Protein AF-A0A953QJW6-F1 (afdb_monomer_lite)

Secondary structure (DSSP, 8-state):
-HHHHHHTT--TTTHHHHHHHHHHHHHHHHHTSPPHHHHT-TTTS--EEEHHHHHHH-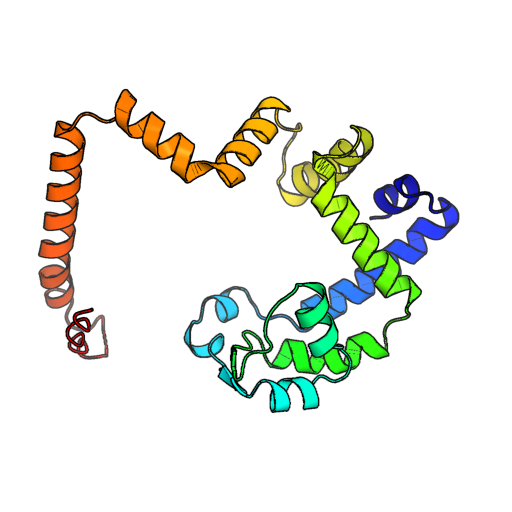TTS-HHHHHHHTTPPPPSEEE-S-HHHHHHHHHHHHHS-HHHHHHHHHHHHHHHTGGGS-HHHHHHHIIIIIIITT--SSPPPHHHHHHHHHHHHHHHHHHHHHHHHH--HHHHHHHHHHHHHHHHHHHHHHHHSTTS-SS--PPPPPPPP-

Foldseek 3Di:
DLLLVVVVVDDSVCSVVLVVLLVVLVVLLVVQDDDPVQLPPPVQQFDKDFQVVLCVLQVLDPVVVVCVVVVHDDDRIDGRRRVSSSNSCSVSSVVRDPSSVVSNVSVVVLLVCLLVDPPSSVVVNCVPVVCVVVVHPDDDDNVVVVVVVCCVVCVVVVVVVCCVVPPDPVVVVVVVVVVVVVVVVVVVVVVVDPPPDPDDDDPPDPDPDD

pLDDT: mean 90.24, std 12.38, range [41.12, 98.44]

Sequence (210 aa):
MQTMLTFAGMKSADAPAAAQAVLAFETQLANASWSFADLNNATKTYNPQNFAAFQASTPALPWQALFQAQNLAIPARVNIQVPPFFAALQRILPATPIPALRNYLKIHLLFGMAQQLPRRFRDAYFELYGKELAGQQQPPPRASFCEATTVGDLGDLIAQQYVEISLPAADKKIVDEMIADLRGNSAPISKALPGWTTQPAVPRSPKPTR

Radius of gyration: 24.65 Å; chains: 1; bounding box: 62×49×58 Å

Structure (mmCIF, N/CA/C/O backbone):
data_AF-A0A953QJW6-F1
#
_entry.id   AF-A0A953QJW6-F1
#
loop_
_atom_site.group_PDB
_atom_site.id
_atom_site.type_symbol
_atom_site.label_atom_id
_atom_site.label_alt_id
_atom_site.label_comp_id
_atom_site.label_asym_id
_atom_site.label_entity_id
_atom_site.label_seq_id
_atom_site.pdbx_PDB_ins_code
_atom_site.Cartn_x
_atom_site.Cartn_y
_atom_site.Cartn_z
_atom_site.occupancy
_atom_site.B_iso_or_equiv
_atom_site.auth_seq_id
_atom_site.auth_comp_id
_atom_site.auth_asym_id
_atom_site.auth_atom_id
_atom_site.pdbx_PDB_model_num
ATOM 1 N N . MET A 1 1 ? -7.357 11.578 6.368 1.00 92.81 1 MET A N 1
ATOM 2 C CA . MET A 1 1 ? -8.192 10.514 6.980 1.00 92.81 1 MET A CA 1
ATOM 3 C C . MET A 1 1 ? -9.553 11.018 7.454 1.00 92.81 1 MET A C 1
ATOM 5 O O . MET A 1 1 ? -10.552 10.538 6.938 1.00 92.81 1 MET A O 1
ATOM 9 N N . GLN A 1 2 ? -9.614 11.994 8.369 1.00 96.50 2 GLN A N 1
ATOM 10 C CA . GLN A 1 2 ? -10.879 12.519 8.919 1.00 96.50 2 GLN A CA 1
ATOM 11 C C . GLN A 1 2 ? -11.855 12.981 7.824 1.00 96.50 2 GLN A C 1
ATOM 13 O O . GLN A 1 2 ? -12.970 12.480 7.741 1.00 96.50 2 GLN A O 1
ATOM 18 N N . THR A 1 3 ? -11.389 13.841 6.912 1.00 96.69 3 THR A N 1
ATOM 19 C CA . THR A 1 3 ? -12.175 14.336 5.770 1.00 96.69 3 THR A CA 1
ATOM 20 C C . THR A 1 3 ? -12.765 13.207 4.922 1.00 96.69 3 THR A C 1
ATOM 22 O O . THR A 1 3 ? -13.940 13.251 4.568 1.00 96.69 3 THR A O 1
ATOM 25 N N . MET A 1 4 ? -11.978 12.158 4.648 1.00 96.50 4 MET A N 1
ATOM 26 C CA . MET A 1 4 ? -12.442 10.998 3.876 1.00 96.50 4 MET A CA 1
ATOM 27 C C . MET A 1 4 ? -13.572 10.256 4.596 1.00 96.50 4 MET A C 1
ATOM 29 O O . MET A 1 4 ? -14.578 9.921 3.974 1.00 96.50 4 MET A O 1
ATOM 33 N N . LEU A 1 5 ? -13.447 10.042 5.910 1.00 96.75 5 LEU A N 1
ATOM 34 C CA . LEU A 1 5 ? -14.489 9.393 6.709 1.00 96.75 5 LEU A CA 1
ATOM 35 C C . LEU A 1 5 ? -15.782 10.218 6.745 1.00 96.75 5 LEU A C 1
ATOM 37 O O . LEU A 1 5 ? -16.865 9.653 6.588 1.00 96.75 5 LEU A O 1
ATOM 41 N N . THR A 1 6 ? -15.680 11.541 6.883 1.00 97.25 6 THR A N 1
ATOM 42 C CA . THR A 1 6 ? -16.845 12.436 6.834 1.00 97.25 6 THR A CA 1
ATOM 43 C C . THR A 1 6 ? -17.541 12.372 5.474 1.00 97.25 6 THR A C 1
ATOM 45 O O . THR A 1 6 ? -18.764 12.263 5.409 1.00 97.25 6 THR A O 1
ATOM 48 N N . PHE A 1 7 ? -16.790 12.349 4.365 1.00 95.62 7 PHE A N 1
ATOM 49 C CA . PHE A 1 7 ? -17.376 12.179 3.028 1.00 95.62 7 PHE A CA 1
ATOM 50 C C . PHE A 1 7 ? -18.055 10.822 2.819 1.00 95.62 7 PHE A C 1
ATOM 52 O O . PHE A 1 7 ? -18.954 10.721 1.983 1.00 95.62 7 PHE A O 1
ATOM 59 N N . ALA A 1 8 ? -17.651 9.803 3.577 1.00 93.69 8 ALA A N 1
ATOM 60 C CA . ALA A 1 8 ? -18.288 8.491 3.619 1.00 93.69 8 ALA A CA 1
ATOM 61 C C . ALA A 1 8 ? -19.458 8.406 4.623 1.00 93.69 8 ALA A C 1
ATOM 63 O O . ALA A 1 8 ? -19.923 7.308 4.930 1.00 93.69 8 ALA A O 1
ATOM 64 N N . GLY A 1 9 ? -19.938 9.546 5.134 1.00 95.06 9 GLY A N 1
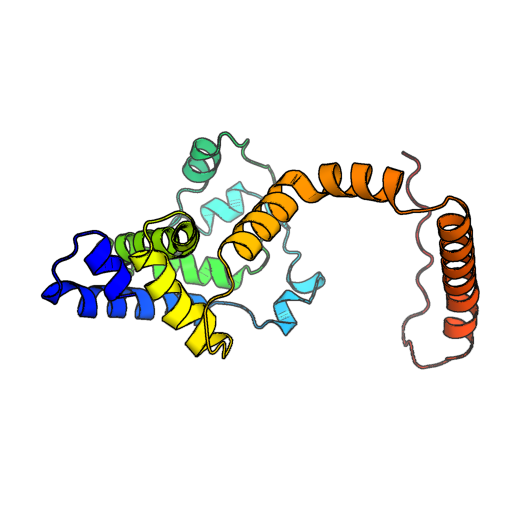ATOM 65 C CA . GLY A 1 9 ? -21.132 9.637 5.977 1.00 95.06 9 GLY A CA 1
ATOM 66 C C . GLY A 1 9 ? -20.883 9.477 7.478 1.00 95.06 9 GLY A C 1
ATOM 67 O O . GLY A 1 9 ? -21.842 9.375 8.240 1.00 95.06 9 GLY A O 1
ATOM 68 N N . MET A 1 10 ? -19.625 9.456 7.932 1.00 96.81 10 MET A N 1
ATOM 69 C CA . MET A 1 10 ? -19.327 9.525 9.364 1.00 96.81 10 MET A CA 1
ATOM 70 C C . MET A 1 10 ? -19.674 10.915 9.910 1.00 96.81 10 MET A C 1
ATOM 72 O O . MET A 1 10 ? -19.411 11.927 9.259 1.00 96.81 10 MET A O 1
ATOM 76 N N . LYS A 1 11 ? -20.231 10.984 11.124 1.00 96.94 11 LYS A N 1
ATOM 77 C CA . LYS A 1 11 ? -20.459 12.268 11.797 1.00 96.94 11 LYS A CA 1
ATOM 78 C C . LYS A 1 11 ? -19.118 12.957 12.044 1.00 96.94 11 LYS A C 1
ATOM 80 O O . LYS A 1 11 ? -18.176 12.325 12.519 1.00 96.94 11 LYS A O 1
ATOM 85 N N . SER A 1 12 ? -19.051 14.264 11.799 1.00 94.00 12 SER A N 1
ATOM 86 C CA . SER A 1 12 ? -17.809 15.034 11.954 1.00 94.00 12 SER A CA 1
ATOM 87 C C . SER A 1 12 ? -17.210 14.955 13.363 1.00 94.00 12 SER A C 1
ATOM 89 O O . SER A 1 12 ? -15.994 15.017 13.495 1.00 94.00 12 SER A O 1
ATOM 91 N N . ALA A 1 13 ? -18.036 14.775 14.400 1.00 96.56 13 ALA A N 1
ATOM 92 C CA . ALA A 1 13 ? -17.575 14.617 15.781 1.00 96.56 13 ALA A CA 1
ATOM 93 C C . ALA A 1 13 ? -16.826 13.291 16.033 1.00 96.56 13 ALA A C 1
ATOM 95 O O . ALA A 1 13 ? -15.938 13.246 16.879 1.00 96.56 13 ALA A O 1
ATOM 96 N N . ASP A 1 14 ? -17.138 12.234 15.275 1.00 96.75 14 ASP A N 1
ATOM 97 C CA . ASP A 1 14 ? -16.556 10.897 15.460 1.00 96.75 14 ASP A CA 1
ATOM 98 C C . ASP A 1 14 ? -15.278 10.700 14.619 1.00 96.75 14 ASP A C 1
ATOM 100 O O . ASP A 1 14 ? -14.424 9.863 14.930 1.00 96.75 14 ASP A O 1
ATOM 104 N N . ALA A 1 15 ? -15.128 11.484 13.545 1.00 97.06 15 ALA A N 1
ATOM 105 C CA . ALA A 1 15 ? -14.041 11.351 12.577 1.00 97.06 15 ALA A CA 1
ATOM 106 C C . ALA A 1 15 ? -12.624 11.514 13.171 1.00 97.06 15 ALA A C 1
ATOM 108 O O . ALA A 1 15 ? -11.746 10.741 12.770 1.00 97.06 15 ALA A O 1
ATOM 109 N N . PRO A 1 16 ? -12.356 12.440 14.119 1.00 97.81 16 PRO A N 1
ATOM 110 C CA . PRO A 1 16 ? -11.035 12.575 14.732 1.00 97.81 16 PRO A CA 1
ATOM 111 C C . PRO A 1 16 ? -10.593 11.318 15.487 1.00 97.81 16 PRO A C 1
ATOM 113 O O . PRO A 1 16 ? -9.510 10.796 15.221 1.00 97.81 16 PRO A O 1
ATOM 116 N N . ALA A 1 17 ? -11.453 10.783 16.360 1.00 97.81 17 ALA A N 1
ATOM 117 C CA .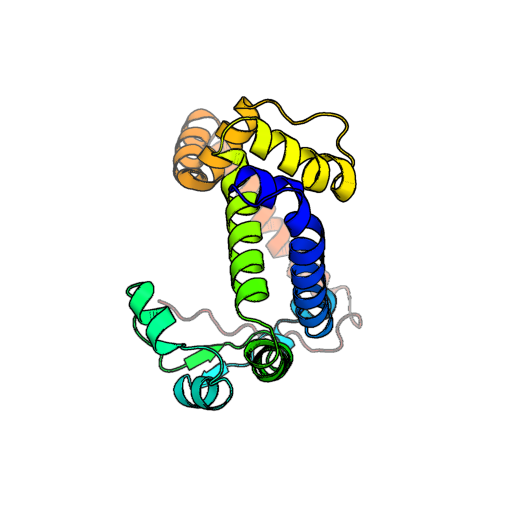 ALA A 1 17 ? -11.150 9.585 17.143 1.00 97.81 17 ALA A CA 1
ATOM 118 C C . ALA A 1 17 ? -10.956 8.355 16.241 1.00 97.81 17 ALA A C 1
ATOM 120 O O . ALA A 1 17 ? -10.016 7.581 16.424 1.00 97.81 17 ALA A O 1
ATOM 121 N N . ALA A 1 18 ? -11.800 8.208 15.213 1.00 97.88 18 ALA A N 1
ATOM 122 C CA . ALA A 1 18 ? -11.667 7.142 14.226 1.00 97.88 18 ALA A CA 1
ATOM 123 C C . ALA A 1 18 ? -10.340 7.223 13.452 1.00 97.88 18 ALA A C 1
ATOM 125 O O . ALA A 1 18 ? -9.659 6.209 13.302 1.00 97.88 18 ALA A O 1
ATOM 126 N N . ALA A 1 19 ? -9.952 8.414 12.986 1.00 97.62 19 ALA A N 1
ATOM 127 C CA . ALA A 1 19 ? -8.689 8.612 12.278 1.00 97.62 19 ALA A CA 1
ATOM 128 C C . ALA A 1 19 ? -7.472 8.348 13.177 1.00 97.62 19 ALA A C 1
ATOM 130 O O . ALA A 1 19 ? -6.498 7.758 12.719 1.00 97.62 19 ALA A O 1
ATOM 131 N N . GLN A 1 20 ? -7.530 8.738 14.454 1.00 98.25 20 GLN A N 1
ATOM 132 C CA . GLN A 1 20 ? -6.447 8.486 15.404 1.00 98.25 20 GLN A CA 1
ATOM 133 C C . GLN A 1 20 ? -6.280 6.993 15.709 1.00 98.25 20 GLN A C 1
ATOM 135 O O . GLN A 1 20 ? -5.155 6.502 15.756 1.00 98.25 20 GLN A O 1
ATOM 140 N N . ALA A 1 21 ? -7.383 6.252 15.850 1.00 98.25 21 ALA A N 1
ATOM 141 C CA . ALA A 1 21 ? -7.334 4.802 16.028 1.00 98.25 21 ALA A CA 1
ATOM 142 C C . ALA A 1 21 ? -6.722 4.089 14.809 1.00 98.25 21 ALA A C 1
ATOM 144 O O . ALA A 1 21 ? -5.944 3.149 14.968 1.00 98.25 21 ALA A O 1
ATOM 145 N N . VAL A 1 22 ? -7.035 4.559 13.597 1.00 98.31 22 VAL A N 1
ATOM 146 C CA . VAL A 1 22 ? -6.445 4.034 12.357 1.00 98.31 22 VAL A CA 1
ATOM 147 C C . VAL A 1 22 ? -4.952 4.345 12.280 1.00 98.31 22 VAL A C 1
ATOM 149 O O . VAL A 1 22 ? -4.168 3.434 12.036 1.00 98.31 22 VAL A O 1
ATOM 152 N N . LEU A 1 23 ? -4.537 5.575 12.595 1.00 98.06 23 LEU A N 1
ATOM 153 C CA . LEU A 1 23 ? -3.119 5.946 12.636 1.00 98.06 23 LEU A CA 1
ATOM 154 C C . LEU A 1 23 ? -2.325 5.122 13.662 1.00 98.06 23 LEU A C 1
ATOM 156 O O . LEU A 1 23 ? -1.193 4.719 13.398 1.00 98.06 23 LEU A O 1
ATOM 160 N N . ALA A 1 24 ? -2.911 4.848 14.830 1.00 98.31 24 ALA A N 1
ATOM 161 C CA . ALA A 1 24 ? -2.284 4.013 15.852 1.00 98.31 24 ALA A CA 1
ATOM 162 C C . ALA A 1 24 ? -2.122 2.557 15.385 1.00 98.31 24 ALA A C 1
ATOM 164 O O . ALA A 1 24 ? -1.122 1.910 15.699 1.00 98.31 24 ALA A O 1
ATOM 165 N N . PHE A 1 25 ? -3.087 2.037 14.623 1.00 98.44 25 PHE A N 1
ATOM 166 C CA . PHE A 1 25 ? -2.987 0.721 13.998 1.00 98.44 25 PHE A CA 1
ATOM 167 C C . PHE A 1 25 ? -1.912 0.699 12.899 1.00 98.44 25 PHE A C 1
ATOM 169 O O . PHE A 1 25 ? -1.020 -0.145 12.939 1.00 98.44 25 PHE A O 1
ATOM 176 N N . GLU A 1 26 ? -1.921 1.669 11.981 1.00 97.94 26 GLU A N 1
ATOM 177 C CA . GLU A 1 26 ? -0.911 1.814 10.920 1.00 97.94 26 GLU A CA 1
ATOM 178 C C . GLU A 1 26 ? 0.509 1.939 11.482 1.00 97.94 26 GLU A C 1
ATOM 180 O O . GLU A 1 26 ? 1.425 1.281 10.994 1.00 97.94 26 GLU A O 1
ATOM 185 N N . THR A 1 27 ? 0.689 2.706 12.561 1.00 98.38 27 THR A N 1
ATOM 186 C CA . THR A 1 27 ? 1.984 2.849 13.247 1.00 98.38 27 THR A CA 1
ATOM 187 C C . THR A 1 27 ? 2.504 1.509 13.778 1.00 98.38 27 THR A C 1
ATOM 189 O O . THR A 1 27 ? 3.693 1.215 13.663 1.00 98.38 27 THR A O 1
ATOM 192 N N . GLN A 1 28 ? 1.631 0.656 14.326 1.00 98.12 28 GLN A N 1
ATOM 193 C CA . GLN A 1 28 ? 2.036 -0.678 14.786 1.00 98.12 28 GLN A CA 1
ATOM 194 C C . GLN A 1 28 ? 2.486 -1.574 13.626 1.00 98.12 28 GLN A C 1
ATOM 196 O O . GLN A 1 28 ? 3.477 -2.292 13.760 1.00 98.12 28 GLN A O 1
ATOM 201 N N . LEU A 1 29 ? 1.796 -1.509 12.481 1.00 97.50 29 LEU A N 1
ATOM 202 C CA . LEU A 1 29 ? 2.191 -2.238 11.272 1.00 97.50 29 LEU A CA 1
ATOM 203 C C . LEU A 1 29 ? 3.523 -1.723 10.709 1.00 97.50 29 LEU A C 1
ATOM 205 O O . LEU A 1 29 ? 4.383 -2.519 10.326 1.00 97.50 29 LEU A O 1
ATOM 209 N N . ALA A 1 30 ? 3.719 -0.404 10.700 1.00 96.75 30 ALA A N 1
ATOM 210 C CA . ALA A 1 30 ? 4.953 0.226 10.244 1.00 96.75 30 ALA A CA 1
ATOM 211 C C . ALA A 1 30 ? 6.155 -0.201 11.100 1.00 96.75 30 ALA A C 1
ATOM 213 O O . ALA A 1 30 ? 7.175 -0.614 10.556 1.00 96.75 30 ALA A O 1
ATOM 214 N N . ASN A 1 31 ? 6.010 -0.220 12.429 1.00 96.50 31 ASN A N 1
ATOM 215 C CA . ASN A 1 31 ? 7.065 -0.675 13.344 1.00 96.50 31 ASN A CA 1
ATOM 216 C C . ASN A 1 31 ? 7.421 -2.164 13.182 1.00 96.50 31 ASN A C 1
ATOM 218 O O . ASN A 1 31 ? 8.519 -2.579 13.543 1.00 96.50 31 ASN A O 1
ATOM 222 N N . ALA A 1 32 ? 6.498 -2.975 12.660 1.00 96.19 32 ALA A N 1
ATOM 223 C CA . ALA A 1 32 ? 6.735 -4.383 12.348 1.00 96.19 32 ALA A CA 1
ATOM 224 C C . ALA A 1 32 ? 7.308 -4.613 10.937 1.00 96.19 32 ALA A C 1
ATOM 226 O O . ALA A 1 32 ? 7.647 -5.748 10.588 1.00 96.19 32 ALA A O 1
ATOM 227 N N . SER A 1 33 ? 7.373 -3.568 10.111 1.00 95.81 33 SER A N 1
ATOM 228 C CA . SER A 1 33 ? 7.834 -3.646 8.728 1.00 95.81 33 SER A CA 1
ATOM 229 C C . SER A 1 33 ? 9.357 -3.563 8.644 1.00 95.81 33 SER A C 1
ATOM 231 O O . SER A 1 33 ? 10.032 -3.031 9.523 1.00 95.81 33 SER A O 1
ATOM 233 N N . TRP A 1 34 ? 9.916 -4.111 7.570 1.00 95.19 34 TRP A N 1
ATOM 234 C CA . TRP A 1 34 ? 11.342 -3.990 7.287 1.00 95.19 34 TRP A CA 1
ATOM 235 C C . TRP A 1 34 ? 11.705 -2.629 6.707 1.00 95.19 34 TRP A C 1
ATOM 237 O O . TRP A 1 34 ? 10.881 -1.944 6.101 1.00 95.19 34 TRP A O 1
ATOM 247 N N . SER A 1 35 ? 12.980 -2.271 6.860 1.00 95.00 35 SER A N 1
ATOM 248 C CA . SER A 1 35 ? 13.554 -1.127 6.163 1.00 95.00 35 SER A CA 1
ATOM 249 C C . SER A 1 35 ? 13.547 -1.354 4.646 1.00 95.00 35 SER A C 1
ATOM 251 O O . SER A 1 35 ? 13.562 -2.490 4.163 1.00 95.00 35 SER A O 1
ATOM 253 N N . PHE A 1 36 ? 13.601 -0.270 3.870 1.00 93.12 36 PHE A N 1
ATOM 254 C CA . PHE A 1 36 ? 13.726 -0.361 2.413 1.00 93.12 36 PHE A CA 1
ATOM 255 C C . PHE A 1 36 ? 14.993 -1.122 1.978 1.00 93.12 36 PHE A C 1
ATOM 257 O O . PHE A 1 36 ? 14.960 -1.878 1.009 1.00 93.12 36 PHE A O 1
ATOM 264 N N . ALA A 1 37 ? 16.102 -0.972 2.709 1.00 94.44 37 ALA A N 1
ATOM 265 C CA . ALA A 1 37 ? 17.345 -1.688 2.421 1.00 94.44 37 ALA A CA 1
ATOM 266 C C . ALA A 1 37 ? 17.180 -3.209 2.577 1.00 94.44 37 ALA A C 1
ATOM 268 O O . ALA A 1 37 ? 17.655 -3.975 1.741 1.00 94.44 37 ALA A O 1
ATOM 269 N N . ASP A 1 38 ? 16.457 -3.647 3.610 1.00 94.88 38 ASP A N 1
ATOM 270 C CA . ASP A 1 38 ? 16.182 -5.067 3.834 1.00 94.88 38 ASP A CA 1
ATOM 271 C C . ASP A 1 38 ? 15.218 -5.645 2.795 1.00 94.88 38 ASP A C 1
ATOM 273 O O . ASP A 1 38 ? 15.424 -6.768 2.338 1.00 94.88 38 ASP A O 1
ATOM 277 N N . LEU A 1 39 ? 14.207 -4.878 2.372 1.00 93.94 39 LEU A N 1
ATOM 278 C CA . LEU A 1 39 ? 13.275 -5.290 1.314 1.00 93.94 39 LEU A CA 1
ATOM 279 C C . LEU A 1 39 ? 13.964 -5.479 -0.047 1.00 93.94 39 LEU A C 1
ATOM 281 O O . LEU A 1 39 ? 13.552 -6.336 -0.825 1.00 93.94 39 LEU A O 1
ATOM 285 N N . ASN A 1 40 ? 15.040 -4.737 -0.324 1.00 94.00 40 ASN A N 1
ATOM 286 C CA . ASN A 1 40 ? 15.840 -4.905 -1.543 1.00 94.00 40 ASN A CA 1
ATOM 287 C C . ASN A 1 40 ? 16.847 -6.067 -1.470 1.00 94.00 40 ASN A C 1
ATOM 289 O O . ASN A 1 40 ? 17.539 -6.349 -2.449 1.00 94.00 40 ASN A O 1
ATOM 293 N N . ASN A 1 41 ? 16.947 -6.768 -0.337 1.00 95.62 41 ASN A N 1
ATOM 294 C CA . ASN A 1 41 ? 17.810 -7.934 -0.211 1.00 95.62 41 ASN A CA 1
ATOM 295 C C . ASN A 1 41 ? 17.050 -9.210 -0.612 1.00 95.62 41 ASN A C 1
ATOM 297 O O . ASN A 1 41 ? 16.284 -9.766 0.176 1.00 95.62 41 ASN A O 1
ATOM 301 N N . ALA A 1 42 ? 17.313 -9.704 -1.826 1.00 93.94 42 ALA A N 1
ATOM 302 C CA . ALA A 1 42 ? 16.657 -10.890 -2.386 1.00 93.94 42 ALA A CA 1
ATOM 303 C C . ALA A 1 42 ? 16.814 -12.155 -1.522 1.00 93.94 42 ALA A C 1
ATOM 305 O O . ALA A 1 42 ? 15.911 -12.985 -1.476 1.00 93.94 42 ALA A O 1
ATOM 306 N N . THR A 1 43 ? 17.936 -12.302 -0.810 1.00 94.75 43 THR A N 1
ATOM 307 C CA . THR A 1 43 ? 18.148 -13.436 0.100 1.00 94.75 43 THR A CA 1
ATOM 308 C C . THR A 1 43 ? 17.262 -13.320 1.335 1.00 94.75 43 THR A C 1
ATOM 310 O O . THR A 1 43 ? 16.701 -14.316 1.779 1.00 94.75 43 THR A O 1
ATOM 313 N N . LYS A 1 44 ? 17.098 -12.109 1.885 1.00 95.00 44 LYS A N 1
ATOM 314 C CA . LYS A 1 44 ? 16.229 -11.885 3.049 1.00 95.00 44 LYS A CA 1
ATOM 315 C C . LYS A 1 44 ? 14.751 -12.052 2.707 1.00 95.00 44 LYS A C 1
ATOM 317 O O . LYS A 1 44 ? 14.012 -12.592 3.522 1.00 95.00 44 LYS A O 1
ATOM 322 N N . THR A 1 45 ? 14.306 -11.609 1.532 1.00 96.12 45 THR A N 1
ATOM 323 C CA . THR A 1 45 ? 12.887 -11.670 1.132 1.00 96.12 45 THR A CA 1
ATOM 324 C C . THR A 1 45 ? 12.454 -13.027 0.565 1.00 96.12 45 THR A C 1
ATOM 326 O O . THR A 1 45 ? 11.273 -13.227 0.261 1.00 96.12 45 THR A O 1
ATOM 329 N N . TYR A 1 46 ? 13.374 -13.989 0.452 1.00 97.19 46 TYR A N 1
ATOM 330 C CA . TYR A 1 46 ? 13.095 -15.343 -0.019 1.00 97.19 46 TYR A CA 1
ATOM 331 C C . TYR A 1 46 ? 12.988 -16.339 1.148 1.00 97.19 46 TYR A C 1
ATOM 333 O O . TYR A 1 46 ? 13.943 -17.024 1.504 1.00 97.19 46 TYR A O 1
ATOM 341 N N . ASN A 1 47 ? 11.788 -16.453 1.723 1.00 96.25 47 ASN A N 1
ATOM 342 C CA . ASN A 1 47 ? 11.452 -17.392 2.798 1.00 96.25 47 ASN A CA 1
ATOM 343 C C . ASN A 1 47 ? 10.287 -18.307 2.367 1.00 96.25 47 ASN A C 1
ATOM 345 O O . ASN A 1 47 ? 9.141 -18.118 2.797 1.00 96.25 47 ASN A O 1
ATOM 349 N N . PRO A 1 48 ? 10.531 -19.299 1.493 1.00 96.94 48 PRO A N 1
ATOM 350 C CA . PRO A 1 48 ? 9.483 -20.193 1.028 1.00 96.94 48 PRO A CA 1
ATOM 351 C C . PRO A 1 48 ? 9.085 -21.200 2.119 1.00 96.94 48 PRO A C 1
ATOM 353 O O . PRO A 1 48 ? 9.921 -21.935 2.646 1.00 96.94 48 PRO A O 1
ATOM 356 N N . GLN A 1 49 ? 7.790 -21.300 2.404 1.00 95.81 49 GLN A N 1
ATOM 357 C CA . GLN A 1 49 ? 7.217 -22.169 3.435 1.00 95.81 49 GLN A CA 1
ATOM 358 C C . GLN A 1 49 ? 6.053 -22.999 2.887 1.00 95.81 49 GLN A C 1
ATOM 360 O O . GLN A 1 49 ? 5.457 -22.664 1.862 1.00 95.81 49 GLN A O 1
ATOM 365 N N . ASN A 1 50 ? 5.724 -24.100 3.567 1.00 97.56 50 ASN A N 1
ATOM 366 C CA . ASN A 1 50 ? 4.480 -24.824 3.316 1.00 97.56 50 ASN A CA 1
ATOM 367 C C . ASN A 1 50 ? 3.287 -23.952 3.745 1.00 97.56 50 ASN A C 1
ATOM 369 O O . ASN A 1 50 ? 3.301 -23.384 4.838 1.00 97.56 50 ASN A O 1
ATOM 373 N N . PHE A 1 51 ? 2.259 -23.857 2.899 1.00 96.00 51 PHE A N 1
ATOM 374 C CA . PHE A 1 51 ? 1.119 -22.975 3.154 1.00 96.00 51 PHE A CA 1
ATOM 375 C C . PHE A 1 51 ? 0.342 -23.349 4.422 1.00 96.00 51 PHE A C 1
ATOM 377 O O . PHE A 1 51 ? -0.010 -22.468 5.201 1.00 96.00 51 PHE A O 1
ATOM 384 N N . ALA A 1 52 ? 0.121 -24.643 4.672 1.00 96.19 52 ALA A N 1
ATOM 385 C CA . ALA A 1 52 ? -0.610 -25.093 5.854 1.00 96.19 52 ALA A CA 1
ATOM 386 C C . ALA A 1 52 ? 0.142 -24.748 7.149 1.00 96.19 52 ALA A C 1
ATOM 388 O O . ALA A 1 52 ? -0.471 -24.292 8.112 1.00 96.19 52 ALA A O 1
ATOM 389 N N . ALA A 1 53 ? 1.473 -24.890 7.154 1.00 95.75 53 ALA A N 1
ATOM 390 C CA . ALA A 1 53 ? 2.305 -24.480 8.285 1.00 95.75 53 ALA A CA 1
ATOM 391 C C . ALA A 1 53 ? 2.248 -22.959 8.521 1.00 95.75 53 ALA A C 1
ATOM 393 O O . ALA A 1 53 ? 2.072 -22.515 9.655 1.00 95.75 53 ALA A O 1
ATOM 394 N N . PHE A 1 54 ? 2.330 -22.159 7.452 1.00 95.75 54 PHE A N 1
ATOM 395 C CA . PHE A 1 54 ? 2.199 -20.704 7.550 1.00 95.75 54 PHE A CA 1
ATOM 396 C C . PHE A 1 54 ? 0.829 -20.295 8.108 1.00 95.75 54 PHE A C 1
ATOM 398 O O . PHE A 1 54 ? 0.761 -19.518 9.063 1.00 95.75 54 PHE A O 1
ATOM 405 N N . GLN A 1 55 ? -0.250 -20.877 7.579 1.00 95.69 55 GLN A N 1
ATOM 406 C CA . GLN A 1 55 ? -1.609 -20.643 8.060 1.00 95.69 55 GLN A CA 1
ATOM 407 C C . GLN A 1 55 ? -1.747 -20.986 9.549 1.00 95.69 55 GLN A C 1
ATOM 409 O O . GLN A 1 55 ? -2.305 -20.197 10.308 1.00 95.69 55 GLN A O 1
ATOM 414 N N . ALA A 1 56 ? -1.206 -22.127 9.984 1.00 95.56 56 ALA A N 1
ATOM 415 C CA . ALA A 1 56 ? -1.229 -22.528 11.390 1.00 95.56 56 ALA A CA 1
ATOM 416 C C . ALA A 1 56 ? -0.461 -21.552 12.299 1.00 95.56 56 ALA A C 1
ATOM 418 O O . ALA A 1 56 ? -0.846 -21.356 13.448 1.00 95.56 56 ALA A O 1
ATOM 419 N N . SER A 1 57 ? 0.595 -20.910 11.787 1.00 94.44 57 SER A N 1
ATOM 420 C CA . SER A 1 57 ? 1.369 -19.905 12.530 1.00 94.44 57 SER A CA 1
ATOM 421 C C . SER A 1 57 ? 0.738 -18.504 12.546 1.00 94.44 57 SER A C 1
ATOM 423 O O . SER A 1 57 ? 1.146 -17.657 13.340 1.00 94.44 57 SER A O 1
ATOM 425 N N . THR A 1 58 ? -0.259 -18.248 11.691 1.00 95.81 58 THR A N 1
ATOM 426 C CA . THR A 1 58 ? -0.912 -16.934 11.534 1.00 95.81 58 THR A CA 1
ATOM 427 C C . THR A 1 58 ? -2.452 -17.017 11.530 1.00 95.81 58 THR A C 1
ATOM 429 O O . THR A 1 58 ? -3.104 -16.487 10.624 1.00 95.81 58 THR A O 1
ATOM 432 N N . PRO A 1 59 ? -3.080 -17.661 12.537 1.00 96.19 59 PRO A N 1
ATOM 433 C CA . PRO A 1 59 ? -4.518 -17.940 12.531 1.00 96.19 59 PRO A CA 1
ATOM 434 C C . PRO A 1 59 ? -5.424 -16.707 12.697 1.00 96.19 59 PRO A C 1
ATOM 436 O O . PRO A 1 59 ? -6.635 -16.825 12.538 1.00 96.19 59 PRO A O 1
ATOM 439 N N . ALA A 1 60 ? -4.883 -15.525 13.012 1.00 95.00 60 ALA A N 1
ATOM 440 C CA . ALA A 1 60 ? -5.653 -14.279 13.069 1.00 95.00 60 ALA A CA 1
ATOM 441 C C . ALA A 1 60 ? -6.177 -13.846 11.690 1.00 95.00 60 ALA A C 1
ATOM 443 O O . ALA A 1 60 ? -7.098 -13.032 11.619 1.00 95.00 60 ALA A O 1
ATOM 444 N N . LEU A 1 61 ? -5.605 -14.376 10.602 1.00 93.06 61 LEU A N 1
ATOM 445 C CA . LEU A 1 61 ? -6.084 -14.155 9.244 1.00 93.06 61 LEU A CA 1
ATOM 446 C C . LEU A 1 61 ? -6.747 -15.419 8.679 1.00 93.06 61 LEU A C 1
ATOM 448 O O . LEU A 1 61 ? -6.147 -16.498 8.697 1.00 93.06 61 LEU A O 1
ATOM 452 N N . PRO A 1 62 ? -7.958 -15.306 8.104 1.00 93.56 62 PRO A N 1
ATOM 453 C CA . PRO A 1 62 ? -8.648 -16.436 7.498 1.00 93.56 62 PRO A CA 1
ATOM 454 C C . PRO A 1 62 ? -8.121 -16.689 6.075 1.00 93.56 62 PRO A C 1
ATOM 456 O O . PRO A 1 62 ? -8.810 -16.440 5.087 1.00 93.56 62 PRO A O 1
ATOM 459 N N . TRP A 1 63 ? -6.884 -17.181 5.957 1.00 94.81 63 TRP A N 1
ATOM 460 C CA . TRP A 1 63 ? -6.191 -17.346 4.672 1.00 94.81 63 TRP A CA 1
ATOM 461 C C . TRP A 1 63 ? -6.991 -18.138 3.631 1.00 94.81 63 TRP A C 1
ATOM 463 O O . TRP A 1 63 ? -7.063 -17.725 2.481 1.00 94.81 63 TRP A O 1
ATOM 473 N N . GLN A 1 64 ? -7.651 -19.234 4.013 1.00 93.25 64 GLN A N 1
ATOM 474 C CA . GLN A 1 64 ? -8.456 -20.016 3.061 1.00 93.25 64 GLN A CA 1
ATOM 475 C C . GLN A 1 64 ? -9.625 -19.207 2.497 1.00 93.25 64 GLN A C 1
ATOM 477 O O . GLN A 1 64 ? -9.843 -19.214 1.289 1.00 93.25 64 GLN A O 1
ATOM 482 N N . ALA A 1 65 ? -10.329 -18.462 3.355 1.00 95.62 65 ALA A N 1
ATOM 483 C CA . ALA A 1 65 ? -11.425 -17.599 2.927 1.00 95.62 65 ALA A CA 1
ATOM 484 C C . ALA A 1 65 ? -10.922 -16.477 2.006 1.00 95.62 65 ALA A C 1
ATOM 486 O O . ALA A 1 65 ? -11.590 -16.141 1.034 1.00 95.62 65 ALA A O 1
ATOM 487 N N . LEU A 1 66 ? -9.723 -15.940 2.265 1.00 94.56 66 LEU A N 1
ATOM 488 C CA . LEU A 1 66 ? -9.088 -14.937 1.406 1.00 94.56 66 LEU A CA 1
ATOM 489 C C . LEU A 1 66 ? -8.806 -15.479 -0.007 1.00 94.56 66 LEU A C 1
ATOM 491 O O . LEU A 1 66 ? -9.050 -14.776 -0.986 1.00 94.56 66 LEU A O 1
ATOM 495 N N . PHE A 1 67 ? -8.296 -16.708 -0.125 1.00 94.62 67 PHE A N 1
ATOM 496 C CA . PHE A 1 67 ? -8.056 -17.345 -1.427 1.00 94.62 67 PHE A CA 1
ATOM 497 C C . PHE A 1 67 ? -9.370 -17.664 -2.150 1.00 94.62 67 PHE A C 1
ATOM 499 O O . PHE A 1 67 ? -9.511 -17.361 -3.334 1.00 94.62 67 PHE A O 1
ATOM 506 N N . GLN A 1 68 ? -10.361 -18.196 -1.430 1.00 94.94 68 GLN A N 1
ATOM 507 C CA . GLN A 1 68 ? -11.686 -18.501 -1.977 1.00 94.94 68 GLN A CA 1
ATOM 508 C C . GLN A 1 68 ? -12.408 -17.249 -2.484 1.00 94.94 68 GLN A C 1
ATOM 510 O O . GLN A 1 68 ? -12.945 -17.266 -3.585 1.00 94.94 68 GLN A O 1
ATOM 515 N N . ALA A 1 69 ? -12.367 -16.144 -1.733 1.00 96.19 69 ALA A N 1
ATOM 516 C CA . ALA A 1 69 ? -12.982 -14.877 -2.132 1.00 96.19 69 ALA A CA 1
ATOM 517 C C . ALA A 1 69 ? -12.394 -14.298 -3.432 1.00 96.19 69 ALA A C 1
ATOM 519 O O . ALA A 1 69 ? -13.046 -13.501 -4.100 1.00 96.19 69 ALA A O 1
ATOM 520 N N . GLN A 1 70 ? -11.172 -14.698 -3.791 1.00 95.69 70 GLN A N 1
ATOM 521 C CA . GLN A 1 70 ? -10.488 -14.290 -5.019 1.00 95.69 70 GLN A CA 1
ATOM 522 C C . GLN A 1 70 ? -10.584 -15.340 -6.137 1.00 95.69 70 GLN A C 1
ATOM 524 O O . GLN A 1 70 ? -9.981 -15.156 -7.190 1.00 95.69 70 GLN A O 1
ATOM 529 N N . ASN A 1 71 ? -11.319 -16.441 -5.925 1.00 96.62 71 ASN A N 1
ATOM 530 C CA . ASN A 1 71 ? -11.367 -17.595 -6.829 1.00 96.62 71 ASN A CA 1
ATOM 531 C C . ASN A 1 71 ? -9.973 -18.164 -7.155 1.00 96.62 71 ASN A C 1
ATOM 533 O O . ASN A 1 71 ? -9.706 -18.594 -8.277 1.00 96.62 71 ASN A O 1
ATOM 537 N N . LEU A 1 72 ? -9.072 -18.167 -6.168 1.00 95.44 72 LEU A N 1
ATOM 538 C CA . LEU A 1 72 ? -7.713 -18.683 -6.306 1.00 95.44 72 LEU A CA 1
ATOM 539 C C . LEU A 1 72 ? -7.584 -20.072 -5.678 1.00 95.44 72 LEU A C 1
ATOM 541 O O . LEU A 1 72 ? -8.093 -20.338 -4.588 1.00 95.44 72 LEU A O 1
ATOM 545 N N . ALA A 1 73 ? -6.832 -20.948 -6.345 1.00 95.69 73 ALA A N 1
ATOM 546 C CA . ALA A 1 73 ? -6.431 -22.224 -5.769 1.00 95.69 73 ALA A CA 1
ATOM 547 C C . ALA A 1 73 ? -5.466 -22.005 -4.593 1.00 95.69 73 ALA A C 1
ATOM 549 O O . ALA A 1 73 ? -4.579 -21.150 -4.652 1.00 95.69 73 ALA A O 1
ATOM 550 N N . ILE A 1 74 ? -5.611 -22.808 -3.538 1.00 95.12 74 ILE A N 1
ATOM 551 C CA . ILE A 1 74 ? -4.695 -22.778 -2.397 1.00 95.12 74 ILE A CA 1
ATOM 552 C C . ILE A 1 74 ? -3.358 -23.407 -2.822 1.00 95.12 74 ILE A C 1
ATOM 554 O O . ILE A 1 74 ? -3.336 -24.572 -3.228 1.00 95.12 74 ILE A O 1
ATOM 558 N N . PRO A 1 75 ? -2.231 -22.682 -2.732 1.00 95.06 75 PRO A N 1
ATOM 559 C CA . PRO A 1 75 ? -0.939 -23.207 -3.138 1.00 95.06 75 PRO A CA 1
ATOM 560 C C . PRO A 1 75 ? -0.368 -24.153 -2.074 1.00 95.06 75 PRO A C 1
ATOM 562 O O . PRO A 1 75 ? -0.598 -23.991 -0.879 1.00 95.06 75 PRO A O 1
ATOM 565 N N . ALA A 1 76 ? 0.470 -25.105 -2.488 1.00 96.25 76 ALA A N 1
ATOM 566 C CA . ALA A 1 76 ? 1.200 -25.958 -1.544 1.00 96.25 76 ALA A CA 1
ATOM 567 C C . ALA A 1 76 ? 2.294 -25.187 -0.776 1.00 96.25 76 ALA A C 1
ATOM 569 O O . ALA A 1 76 ? 2.614 -25.506 0.374 1.00 96.25 76 ALA A O 1
ATOM 570 N N . ARG A 1 77 ? 2.887 -24.174 -1.420 1.00 96.88 77 ARG A N 1
ATOM 571 C CA . ARG A 1 77 ? 3.963 -23.343 -0.870 1.00 96.88 77 ARG A CA 1
ATOM 572 C C . ARG A 1 77 ? 3.712 -21.869 -1.141 1.00 96.88 77 ARG A C 1
ATOM 574 O O . ARG A 1 77 ? 3.178 -21.511 -2.184 1.00 96.88 77 ARG A O 1
ATOM 581 N N . VAL A 1 78 ? 4.172 -21.029 -0.226 1.00 95.81 78 VAL A N 1
ATOM 582 C CA . VAL A 1 78 ? 4.133 -19.567 -0.334 1.00 95.81 78 VAL A CA 1
ATOM 583 C C . VAL A 1 78 ? 5.484 -18.983 0.046 1.00 95.81 78 VAL A C 1
ATOM 585 O O . VAL A 1 78 ? 6.187 -19.548 0.881 1.00 95.81 78 VAL A O 1
ATOM 588 N N . ASN A 1 79 ? 5.856 -17.861 -0.566 1.00 96.81 79 ASN A N 1
ATOM 589 C CA . ASN A 1 79 ? 7.019 -17.091 -0.143 1.00 96.81 79 ASN A CA 1
ATOM 590 C C . ASN A 1 79 ? 6.587 -15.994 0.831 1.00 96.81 79 ASN A C 1
ATOM 592 O O . ASN A 1 79 ? 5.835 -15.098 0.449 1.00 96.81 79 ASN A O 1
ATOM 596 N N . ILE A 1 80 ? 7.074 -16.047 2.069 1.00 95.81 80 ILE A N 1
ATOM 597 C CA . ILE A 1 80 ? 6.772 -15.033 3.080 1.00 95.81 80 ILE A CA 1
ATOM 598 C C . ILE A 1 80 ? 7.892 -13.996 3.064 1.00 95.81 80 ILE A C 1
ATOM 600 O O . ILE A 1 80 ? 8.959 -14.219 3.624 1.00 95.81 80 ILE A O 1
ATOM 604 N N . GLN A 1 81 ? 7.672 -12.857 2.406 1.00 94.38 81 GLN A N 1
ATOM 605 C CA . GLN A 1 81 ? 8.749 -11.876 2.208 1.00 94.38 81 GLN A CA 1
ATOM 606 C C . GLN A 1 81 ? 9.290 -11.302 3.522 1.00 94.38 81 GLN A C 1
ATOM 608 O O . GLN A 1 81 ? 10.495 -11.122 3.654 1.00 94.38 81 GLN A O 1
ATOM 613 N N . VAL A 1 82 ? 8.413 -11.063 4.504 1.00 95.31 82 VAL A N 1
ATOM 614 C CA . VAL A 1 82 ? 8.777 -10.478 5.802 1.00 95.31 82 VAL A CA 1
ATOM 615 C C . VAL A 1 82 ? 8.192 -11.334 6.935 1.00 95.31 82 VAL A C 1
ATOM 617 O O . VAL A 1 82 ? 7.142 -10.999 7.485 1.00 95.31 82 VAL A O 1
ATOM 620 N N . PRO A 1 83 ? 8.816 -12.468 7.307 1.00 94.62 83 PRO A N 1
ATOM 621 C CA . PRO A 1 83 ? 8.268 -13.355 8.338 1.00 94.62 83 PRO A CA 1
ATOM 622 C C . PRO A 1 83 ? 7.998 -12.674 9.697 1.00 94.62 83 PRO A C 1
ATOM 624 O O . PRO A 1 83 ? 6.924 -12.905 10.262 1.00 94.62 83 PRO A O 1
ATOM 627 N N . PRO A 1 84 ? 8.875 -11.781 10.217 1.00 94.62 84 PRO A N 1
ATOM 628 C CA . PRO A 1 84 ? 8.613 -11.080 11.478 1.00 94.62 84 PRO A CA 1
ATOM 629 C C . PRO A 1 84 ? 7.355 -10.204 11.452 1.00 94.62 84 PRO A C 1
ATOM 631 O O . PRO A 1 84 ? 6.671 -10.092 12.471 1.00 94.62 84 PRO A O 1
ATOM 634 N N . PHE A 1 85 ? 7.014 -9.630 10.292 1.00 97.00 85 PHE A N 1
ATOM 635 C CA . PHE A 1 85 ? 5.808 -8.818 10.130 1.00 97.00 85 PHE A CA 1
ATOM 636 C C . PHE A 1 85 ? 4.556 -9.649 10.400 1.00 97.00 85 PHE A C 1
ATOM 638 O O . PHE A 1 85 ? 3.699 -9.232 11.170 1.00 97.00 85 PHE A O 1
ATOM 645 N N . PHE A 1 86 ? 4.470 -10.861 9.847 1.00 96.12 86 PHE A N 1
ATOM 646 C CA . PHE A 1 86 ? 3.313 -11.732 10.059 1.00 96.12 86 PHE A CA 1
ATOM 647 C C . PHE A 1 86 ? 3.206 -12.244 11.502 1.00 96.12 86 PHE A C 1
ATOM 649 O O . PHE A 1 86 ? 2.101 -12.338 12.036 1.00 96.12 86 PHE A O 1
ATOM 656 N N . ALA A 1 87 ? 4.336 -12.485 12.174 1.00 94.81 87 ALA A N 1
ATOM 657 C CA . ALA A 1 87 ? 4.349 -12.808 13.602 1.00 94.81 87 ALA A CA 1
ATOM 658 C C . ALA A 1 87 ? 3.879 -11.628 14.480 1.00 94.81 87 ALA A C 1
ATOM 660 O O . ALA A 1 87 ? 3.223 -11.818 15.507 1.00 94.81 87 ALA A O 1
ATOM 661 N N . ALA A 1 88 ? 4.195 -10.388 14.097 1.00 97.06 88 ALA A N 1
ATOM 662 C CA . ALA A 1 88 ? 3.650 -9.200 14.748 1.00 97.06 88 ALA A CA 1
ATOM 663 C C . ALA A 1 88 ? 2.159 -9.018 14.433 1.00 97.06 88 ALA A C 1
ATOM 665 O O . ALA A 1 88 ? 1.365 -8.822 15.349 1.00 97.06 88 ALA A O 1
ATOM 666 N N . LEU A 1 89 ? 1.765 -9.168 13.169 1.00 96.62 89 LEU A N 1
ATOM 667 C CA . LEU A 1 89 ? 0.388 -9.033 12.702 1.00 96.62 89 LEU A CA 1
ATOM 668 C C . LEU A 1 89 ? -0.559 -10.000 13.421 1.00 96.62 89 LEU A C 1
ATOM 670 O O . LEU A 1 89 ? -1.648 -9.600 13.826 1.00 96.62 89 LEU A O 1
ATOM 674 N N . GLN A 1 90 ? -0.108 -11.234 13.665 1.00 96.31 90 GLN A N 1
ATOM 675 C CA . GLN A 1 90 ? -0.832 -12.233 14.451 1.00 96.31 90 GLN A CA 1
ATOM 676 C C . GLN A 1 90 ? -1.209 -11.740 15.859 1.00 96.31 90 GLN A C 1
ATOM 678 O O . GLN A 1 90 ? -2.225 -12.164 16.406 1.00 96.31 90 GLN A O 1
ATOM 683 N N . ARG A 1 91 ? -0.405 -10.850 16.451 1.00 96.62 91 ARG A N 1
ATOM 684 C CA . ARG A 1 91 ? -0.658 -10.243 17.767 1.00 96.62 91 ARG A CA 1
ATOM 685 C C . ARG A 1 91 ? -1.458 -8.946 17.654 1.00 96.62 91 ARG A C 1
ATOM 687 O O . ARG A 1 91 ? -2.365 -8.720 18.446 1.00 96.62 91 ARG A O 1
ATOM 694 N N . ILE A 1 92 ? -1.129 -8.112 16.667 1.00 97.81 92 ILE A N 1
ATOM 695 C CA . ILE A 1 92 ? -1.737 -6.789 16.473 1.00 97.81 92 ILE A CA 1
ATOM 696 C C . ILE A 1 92 ? -3.211 -6.921 16.070 1.00 97.81 92 ILE A C 1
ATOM 698 O O . ILE A 1 92 ? -4.054 -6.207 16.611 1.00 97.81 92 ILE A O 1
ATOM 702 N N . LEU A 1 93 ? -3.548 -7.832 15.147 1.00 96.62 93 LEU A N 1
ATOM 703 C CA . LEU A 1 93 ? -4.911 -7.939 14.614 1.00 96.62 93 LEU A CA 1
ATOM 704 C C . LEU A 1 93 ? -5.956 -8.259 15.693 1.00 96.62 93 LEU A C 1
ATOM 706 O O . LEU A 1 93 ? -6.904 -7.483 15.805 1.00 96.62 93 LEU A O 1
ATOM 710 N N . PRO A 1 94 ? -5.809 -9.314 16.524 1.00 96.81 94 PRO A N 1
ATOM 711 C CA . PRO A 1 94 ? -6.802 -9.617 17.557 1.00 96.81 94 PRO A CA 1
ATOM 712 C C . PRO A 1 94 ? -6.886 -8.547 18.652 1.00 96.81 94 PRO A C 1
ATOM 714 O O . PRO A 1 94 ? -7.937 -8.383 19.265 1.00 96.81 94 PRO A O 1
ATOM 717 N N . ALA A 1 95 ? -5.793 -7.818 18.899 1.00 96.88 95 ALA A N 1
ATOM 718 C CA . ALA A 1 95 ? -5.749 -6.728 19.872 1.00 96.88 95 ALA A CA 1
ATOM 719 C C . ALA A 1 95 ? -6.376 -5.422 19.350 1.00 96.88 95 ALA A C 1
ATOM 721 O O . ALA A 1 95 ? -6.660 -4.515 20.133 1.00 96.88 95 ALA A O 1
ATOM 722 N N . THR A 1 96 ? -6.593 -5.301 18.037 1.00 97.69 96 THR A N 1
ATOM 723 C CA . THR A 1 96 ? -7.131 -4.083 17.429 1.00 97.69 96 THR A CA 1
ATOM 724 C C . THR A 1 96 ? -8.662 -4.118 17.421 1.00 97.69 96 THR A C 1
ATOM 726 O O . THR A 1 96 ? -9.253 -5.058 16.883 1.00 97.69 96 THR A O 1
ATOM 729 N N . PRO A 1 97 ? -9.351 -3.086 17.945 1.00 97.50 97 PRO A N 1
ATOM 730 C CA . PRO A 1 97 ? -10.808 -3.040 17.921 1.00 97.50 97 PRO A CA 1
ATOM 731 C C . PRO A 1 97 ? -11.376 -3.126 16.498 1.00 97.50 97 PRO A C 1
ATOM 733 O O . PRO A 1 97 ? -10.948 -2.400 15.598 1.00 97.50 97 PRO A O 1
ATOM 736 N N . ILE A 1 98 ? -12.418 -3.941 16.305 1.00 97.31 98 ILE A N 1
ATOM 737 C CA . ILE A 1 98 ? -13.098 -4.101 15.006 1.00 97.31 98 ILE A CA 1
ATOM 738 C C . ILE A 1 98 ? -13.495 -2.760 14.353 1.00 97.31 98 ILE A C 1
ATOM 740 O O . ILE A 1 98 ? -13.308 -2.627 13.141 1.00 97.31 98 ILE A O 1
ATOM 744 N N . PRO A 1 99 ? -14.010 -1.740 15.079 1.00 97.19 99 PRO A N 1
ATOM 745 C CA . PRO A 1 99 ? -14.288 -0.437 14.474 1.00 97.19 99 PRO A CA 1
ATOM 746 C C . PRO A 1 99 ? -13.052 0.225 13.847 1.00 97.19 99 PRO A C 1
ATOM 748 O O . PRO A 1 99 ? -13.168 0.811 12.772 1.00 97.19 99 PRO A O 1
ATOM 751 N N . ALA A 1 100 ? -11.873 0.089 14.463 1.00 98.06 100 ALA A N 1
ATOM 752 C CA . ALA A 1 100 ? -10.624 0.621 13.921 1.00 98.06 100 ALA A CA 1
ATOM 753 C C . ALA A 1 100 ? -10.217 -0.122 12.640 1.00 98.06 100 ALA A C 1
ATOM 755 O O . ALA A 1 100 ? -9.939 0.526 11.635 1.00 98.06 100 ALA A O 1
ATOM 756 N N . LEU A 1 101 ? -10.304 -1.459 12.624 1.00 98.00 101 LEU A N 1
ATOM 757 C CA . LEU A 1 101 ? -10.034 -2.265 11.423 1.00 98.00 101 LEU A CA 1
ATOM 758 C C . LEU A 1 101 ? -10.980 -1.913 10.264 1.00 98.00 101 LEU A C 1
ATOM 760 O O . LEU A 1 101 ? -10.550 -1.752 9.123 1.00 98.00 101 LEU A O 1
ATOM 764 N N . ARG A 1 102 ? -12.276 -1.727 10.544 1.00 97.44 102 ARG A N 1
ATOM 765 C CA . ARG A 1 102 ? -13.255 -1.297 9.530 1.00 97.44 102 ARG A CA 1
ATOM 766 C C . ARG A 1 102 ? -12.930 0.088 8.978 1.00 97.44 102 ARG A C 1
ATOM 768 O O . ARG A 1 102 ? -13.049 0.304 7.774 1.00 97.44 102 ARG A O 1
ATOM 775 N N . ASN A 1 103 ? -12.541 1.024 9.840 1.00 98.25 103 ASN A N 1
ATOM 776 C CA . ASN A 1 103 ? -12.192 2.379 9.420 1.00 98.25 103 ASN A CA 1
ATOM 777 C C . ASN A 1 103 ? -10.879 2.415 8.631 1.00 98.25 103 ASN A C 1
ATOM 779 O O . ASN A 1 103 ? -10.815 3.138 7.641 1.00 98.25 103 ASN A O 1
ATOM 783 N N . TYR A 1 104 ? -9.892 1.596 9.003 1.00 98.25 104 TYR A N 1
ATOM 784 C CA . TYR A 1 104 ? -8.651 1.400 8.251 1.00 98.25 104 TYR A CA 1
ATOM 785 C C . TYR A 1 104 ? -8.957 0.974 6.809 1.00 98.25 104 TYR A C 1
ATOM 787 O O . TYR A 1 104 ? -8.587 1.667 5.862 1.00 98.25 104 TYR A O 1
ATOM 795 N N . LEU A 1 105 ? -9.753 -0.087 6.634 1.00 97.06 105 LEU A N 1
ATOM 796 C CA . LEU A 1 105 ? -10.148 -0.566 5.305 1.00 97.06 105 LEU A CA 1
ATOM 797 C C . LEU A 1 105 ? -10.932 0.490 4.511 1.00 97.06 105 LEU A C 1
ATOM 799 O O . LEU A 1 105 ? -10.658 0.698 3.330 1.00 97.06 105 LEU A O 1
ATOM 803 N N . LYS A 1 106 ? -11.881 1.192 5.149 1.00 97.38 106 LYS A N 1
ATOM 804 C CA . LYS A 1 106 ? -12.639 2.279 4.503 1.00 97.38 106 LYS A CA 1
ATOM 805 C C . LYS A 1 106 ? -11.723 3.396 4.014 1.00 97.38 106 LYS A C 1
ATOM 807 O O . LYS A 1 106 ? -11.873 3.845 2.885 1.00 97.38 106 LYS A O 1
ATOM 812 N N . ILE A 1 107 ? -10.790 3.850 4.847 1.00 97.19 107 ILE A N 1
ATOM 813 C CA . ILE A 1 107 ? -9.856 4.924 4.500 1.00 97.19 107 ILE A CA 1
ATOM 814 C C . ILE A 1 107 ? -8.983 4.512 3.316 1.00 97.19 107 ILE A C 1
ATOM 816 O O . ILE A 1 107 ? -8.893 5.272 2.352 1.00 97.19 107 ILE A O 1
ATOM 820 N N . HIS A 1 108 ? -8.394 3.314 3.355 1.00 97.44 108 HIS A N 1
ATOM 821 C CA . HIS A 1 108 ? -7.562 2.813 2.262 1.00 97.44 108 HIS A CA 1
ATOM 822 C C . HIS A 1 108 ? -8.344 2.667 0.956 1.00 97.44 108 HIS A C 1
ATOM 824 O O . HIS A 1 108 ? -7.848 3.069 -0.095 1.00 97.44 108 HIS A O 1
ATOM 830 N N . LEU A 1 109 ? -9.586 2.178 1.015 1.00 97.06 109 LEU A N 1
ATOM 831 C CA . LEU A 1 109 ? -10.455 2.103 -0.156 1.00 97.06 109 LEU A CA 1
ATOM 832 C C . LEU A 1 109 ? -10.763 3.496 -0.725 1.00 97.06 109 LEU A C 1
ATOM 834 O O . LEU A 1 109 ? -10.651 3.708 -1.929 1.00 97.06 109 LEU A O 1
ATOM 838 N N . LEU A 1 110 ? -11.125 4.458 0.129 1.00 97.38 110 LEU A N 1
ATOM 839 C CA . LEU A 1 110 ? -11.459 5.820 -0.296 1.00 97.38 110 LEU A CA 1
ATOM 840 C C . LEU A 1 110 ? -10.261 6.542 -0.912 1.00 97.38 110 LEU A C 1
ATOM 842 O O . LEU A 1 110 ? -10.430 7.214 -1.924 1.00 97.38 110 LEU A O 1
ATOM 846 N N . PHE A 1 111 ? -9.064 6.397 -0.337 1.00 96.56 111 PHE A N 1
ATOM 847 C CA . PHE A 1 111 ? -7.850 6.957 -0.928 1.00 96.56 111 PHE A CA 1
ATOM 848 C C . PHE A 1 111 ? -7.473 6.253 -2.234 1.00 96.56 111 PHE A C 1
ATOM 850 O O . PHE A 1 111 ? -7.176 6.937 -3.210 1.00 96.56 111 PHE A O 1
ATOM 857 N N . GLY A 1 112 ? -7.548 4.919 -2.288 1.00 95.62 112 GLY A N 1
ATOM 858 C CA . GLY A 1 112 ? -7.257 4.149 -3.500 1.00 95.62 112 GLY A CA 1
ATOM 859 C C . GLY A 1 112 ? -8.205 4.471 -4.658 1.00 95.62 112 GLY A C 1
ATOM 860 O O . GLY A 1 112 ? -7.786 4.519 -5.809 1.00 95.62 112 GLY A O 1
ATOM 861 N N . MET A 1 113 ? -9.471 4.766 -4.357 1.00 95.62 113 MET A N 1
ATOM 862 C CA . MET A 1 113 ? -10.495 5.111 -5.349 1.00 95.62 113 MET A CA 1
ATOM 863 C C . MET A 1 113 ? -10.683 6.619 -5.537 1.00 95.62 113 MET A C 1
ATOM 865 O O . MET A 1 113 ? -11.507 7.029 -6.354 1.00 95.62 113 MET A O 1
ATOM 869 N N . ALA A 1 114 ? -9.941 7.469 -4.818 1.00 95.56 114 ALA A N 1
ATOM 870 C CA . ALA A 1 114 ? -10.197 8.909 -4.771 1.00 95.56 114 ALA A CA 1
ATOM 871 C C . ALA A 1 114 ? -10.242 9.550 -6.163 1.00 95.56 114 ALA A C 1
ATOM 873 O O . ALA A 1 114 ? -11.082 10.409 -6.416 1.00 95.56 114 ALA A O 1
ATOM 874 N N . GLN A 1 115 ? -9.387 9.089 -7.082 1.00 92.56 115 GLN A N 1
ATOM 875 C CA . GLN A 1 115 ? -9.306 9.593 -8.456 1.00 92.56 115 GLN A CA 1
ATOM 876 C C . GLN A 1 115 ? -10.495 9.223 -9.353 1.00 92.56 115 GLN A C 1
ATOM 878 O O . GLN A 1 115 ? -10.663 9.843 -10.406 1.00 92.56 115 GLN A O 1
ATOM 883 N N . GLN A 1 116 ? -11.325 8.264 -8.940 1.00 92.50 116 GLN A N 1
ATOM 884 C CA . GLN A 1 116 ? -12.543 7.844 -9.644 1.00 92.50 116 GLN A CA 1
ATOM 885 C C . GLN A 1 116 ? -13.826 8.374 -8.989 1.00 92.50 116 GLN A C 1
ATOM 887 O O . GLN A 1 116 ? -14.922 8.198 -9.515 1.00 92.50 116 GLN A O 1
ATOM 892 N N . LEU A 1 117 ? -13.702 9.037 -7.841 1.00 94.25 117 LEU A N 1
ATOM 893 C CA . LEU A 1 117 ? -14.816 9.591 -7.083 1.00 94.25 117 LEU A CA 1
ATOM 894 C C . LEU A 1 117 ? -15.053 11.079 -7.425 1.00 94.25 117 LEU A C 1
ATOM 896 O O . LEU A 1 117 ? -14.222 11.714 -8.086 1.00 94.25 117 LEU A O 1
ATOM 900 N N . PRO A 1 118 ? -16.180 11.675 -6.977 1.00 95.06 118 PRO A N 1
ATOM 901 C CA . PRO A 1 118 ? -16.453 13.099 -7.171 1.00 95.06 118 PRO A CA 1
ATOM 902 C C . PRO A 1 118 ? -15.303 14.004 -6.710 1.00 95.06 118 PRO A C 1
ATOM 904 O O . PRO A 1 118 ? -14.584 13.670 -5.767 1.00 95.06 118 PRO A O 1
ATOM 907 N N . ARG A 1 119 ? -15.186 15.195 -7.320 1.00 94.19 119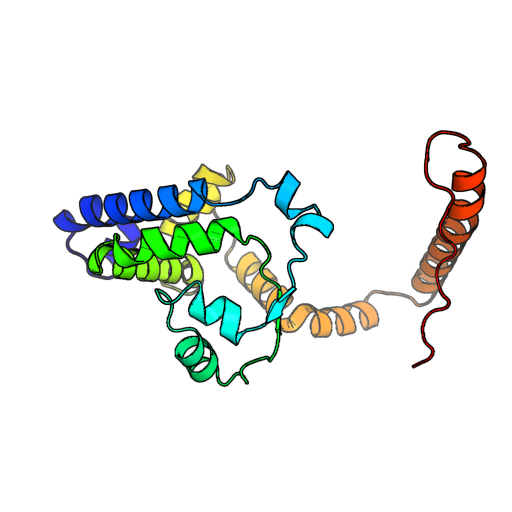 ARG A N 1
ATOM 908 C CA . ARG A 1 119 ? -14.059 16.139 -7.149 1.00 94.19 119 ARG A CA 1
ATOM 909 C C . ARG A 1 119 ? -13.594 16.318 -5.699 1.00 94.19 119 ARG A C 1
ATOM 911 O O . ARG A 1 119 ? -12.399 16.285 -5.454 1.00 94.19 119 ARG A O 1
ATOM 918 N N . ARG A 1 120 ? -14.513 16.397 -4.730 1.00 95.94 120 ARG A N 1
ATOM 919 C CA . ARG A 1 120 ? -14.176 16.533 -3.300 1.00 95.94 120 ARG A CA 1
ATOM 920 C C . ARG A 1 120 ? -13.208 15.460 -2.775 1.00 95.94 120 ARG A C 1
ATOM 922 O O . ARG A 1 120 ? -12.349 15.770 -1.959 1.00 95.94 120 ARG A O 1
ATOM 929 N N . PHE A 1 121 ? -13.318 14.214 -3.243 1.00 96.44 121 PHE A N 1
ATOM 930 C CA . PHE A 1 121 ? -12.410 13.131 -2.849 1.00 96.44 121 PHE A CA 1
ATOM 931 C C . PHE A 1 121 ? -11.035 13.302 -3.492 1.00 96.44 121 PHE A C 1
ATOM 933 O O . PHE A 1 121 ? -10.022 13.107 -2.829 1.00 96.44 121 PHE A O 1
ATOM 940 N N . ARG A 1 122 ? -10.994 13.720 -4.762 1.00 94.94 122 ARG A N 1
ATOM 941 C CA . ARG A 1 122 ? -9.747 14.030 -5.474 1.00 94.94 122 ARG A CA 1
ATOM 942 C C . ARG A 1 122 ? -8.987 15.170 -4.814 1.00 94.94 122 ARG A C 1
ATOM 944 O O . ARG A 1 122 ? -7.786 15.045 -4.612 1.00 94.94 122 ARG A O 1
ATOM 951 N N . ASP A 1 123 ? -9.696 16.227 -4.439 1.00 95.38 123 ASP A N 1
ATOM 952 C CA . ASP A 1 123 ? -9.120 17.384 -3.757 1.00 95.38 123 ASP A CA 1
ATOM 953 C C . ASP A 1 123 ? -8.546 16.959 -2.392 1.00 95.38 123 ASP A C 1
ATOM 955 O O . ASP A 1 123 ? -7.383 17.216 -2.099 1.00 95.38 123 ASP A O 1
ATOM 959 N N . ALA A 1 124 ? -9.303 16.193 -1.596 1.00 96.25 124 ALA A N 1
ATOM 960 C CA . ALA A 1 124 ? -8.822 15.682 -0.309 1.00 96.25 124 ALA A CA 1
ATOM 961 C C . ALA A 1 124 ? -7.643 14.696 -0.434 1.00 96.25 124 ALA A C 1
ATOM 963 O O . ALA A 1 124 ? -6.795 14.636 0.456 1.00 96.25 124 ALA A O 1
ATOM 964 N N . TYR A 1 125 ? -7.587 13.906 -1.510 1.00 96.38 125 TYR A N 1
ATOM 965 C CA . TYR A 1 125 ? -6.427 13.071 -1.827 1.00 96.38 125 TYR A CA 1
ATOM 966 C C . TYR A 1 125 ? -5.212 13.935 -2.175 1.00 96.38 125 TYR A C 1
ATOM 968 O O . TYR A 1 125 ? -4.119 13.668 -1.678 1.00 96.38 125 TYR A O 1
ATOM 976 N N . PHE A 1 126 ? -5.405 14.965 -3.005 1.00 96.19 126 PHE A N 1
ATOM 977 C CA . PHE A 1 126 ? -4.339 15.858 -3.448 1.00 96.19 126 PHE A CA 1
ATOM 978 C C . PHE A 1 126 ? -3.702 16.617 -2.284 1.00 96.19 126 PHE A C 1
ATOM 980 O O . PHE A 1 126 ? -2.477 16.691 -2.247 1.00 96.19 126 PHE A O 1
ATOM 987 N N . GLU A 1 127 ? -4.489 17.097 -1.314 1.00 97.00 127 GLU A N 1
ATOM 988 C CA . GLU A 1 127 ? -3.930 17.777 -0.138 1.00 97.00 127 GLU A CA 1
ATOM 989 C C . GLU A 1 127 ? -2.871 16.914 0.561 1.00 97.00 127 GLU A C 1
ATOM 991 O O . GLU A 1 127 ? -1.779 17.393 0.824 1.00 97.00 127 GLU A O 1
ATOM 996 N N . LEU A 1 128 ? -3.122 15.619 0.781 1.00 95.75 128 LEU A N 1
ATOM 997 C CA . LEU A 1 128 ? -2.130 14.748 1.419 1.00 95.75 128 LEU A CA 1
ATOM 998 C C . LEU A 1 128 ? -1.038 14.280 0.445 1.00 95.75 128 LEU A C 1
ATOM 1000 O O . LEU A 1 128 ? 0.145 14.507 0.674 1.00 95.75 128 LEU A O 1
ATOM 1004 N N . TYR A 1 129 ? -1.414 13.582 -0.626 1.00 95.69 129 TYR A N 1
ATOM 1005 C CA . TYR A 1 129 ? -0.446 12.872 -1.469 1.00 95.69 129 TYR A CA 1
ATOM 1006 C C . TYR A 1 129 ? 0.260 13.775 -2.476 1.00 95.69 129 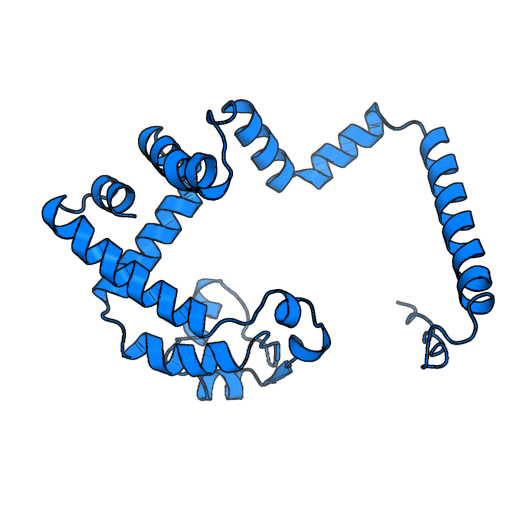TYR A C 1
ATOM 1008 O O . TYR A 1 129 ? 1.419 13.535 -2.798 1.00 95.69 129 TYR A O 1
ATOM 1016 N N . GLY A 1 130 ? -0.427 14.795 -2.987 1.00 95.25 130 GLY A N 1
ATOM 1017 C CA . GLY A 1 130 ? 0.147 15.735 -3.946 1.00 95.25 130 GLY A CA 1
ATOM 1018 C C . GLY A 1 130 ? 0.927 16.837 -3.244 1.00 95.25 130 GLY A C 1
ATOM 1019 O O . GLY A 1 130 ? 2.108 17.032 -3.512 1.00 95.25 130 GLY A O 1
ATOM 1020 N N . LYS A 1 131 ? 0.274 17.546 -2.326 1.00 96.88 131 LYS A N 1
ATOM 1021 C CA . LYS A 1 131 ? 0.834 18.740 -1.701 1.00 96.88 131 LYS A CA 1
ATOM 1022 C C . LYS A 1 131 ? 1.759 18.416 -0.531 1.00 96.88 131 LYS A C 1
ATOM 1024 O O . LYS A 1 131 ? 2.941 18.724 -0.625 1.00 96.88 131 LYS A O 1
ATOM 1029 N N . GLU A 1 132 ? 1.266 17.767 0.524 1.00 97.00 132 GLU A N 1
ATOM 1030 C CA . GLU A 1 132 ? 2.087 17.510 1.721 1.00 97.00 132 GLU A CA 1
ATOM 1031 C C . GLU A 1 132 ? 3.233 16.519 1.455 1.00 97.00 132 GLU A C 1
ATOM 1033 O O . GLU A 1 132 ? 4.373 16.774 1.832 1.00 97.00 132 GLU A O 1
ATOM 1038 N N . LEU A 1 133 ? 2.958 15.391 0.789 1.00 96.44 133 LEU A N 1
ATOM 1039 C CA . LEU A 1 133 ? 3.967 14.343 0.580 1.00 96.44 133 LEU A CA 1
ATOM 1040 C C . LEU A 1 133 ? 4.845 14.563 -0.657 1.00 96.44 133 LEU A C 1
ATOM 1042 O O . LEU A 1 133 ? 6.031 14.241 -0.619 1.00 96.44 133 LEU A O 1
ATOM 1046 N N . ALA A 1 134 ? 4.280 15.077 -1.753 1.00 96.25 134 ALA A N 1
ATOM 1047 C CA . ALA A 1 134 ? 5.005 15.251 -3.015 1.00 96.25 134 ALA A CA 1
ATOM 1048 C C . ALA A 1 134 ? 5.387 16.711 -3.324 1.00 96.25 134 ALA A C 1
ATOM 1050 O O . ALA A 1 134 ? 6.041 16.958 -4.337 1.00 96.25 134 ALA A O 1
ATOM 1051 N N . GLY A 1 135 ? 5.007 17.682 -2.483 1.00 96.88 135 GLY A N 1
ATOM 1052 C CA . GLY A 1 135 ? 5.388 19.091 -2.638 1.00 96.88 135 GLY A CA 1
ATOM 1053 C C . GLY A 1 135 ? 4.759 19.800 -3.844 1.00 96.88 135 GLY A C 1
ATOM 1054 O O . GLY A 1 135 ? 5.258 20.837 -4.285 1.00 96.88 135 GLY A O 1
ATOM 1055 N N . GLN A 1 136 ? 3.688 19.250 -4.417 1.00 96.12 136 GLN A N 1
ATOM 1056 C CA . GLN A 1 136 ? 3.034 19.809 -5.599 1.00 96.12 136 GLN A CA 1
ATOM 1057 C C . GLN A 1 136 ? 2.192 21.033 -5.230 1.00 96.12 136 GLN A C 1
ATOM 1059 O O . GLN A 1 136 ? 1.386 21.000 -4.303 1.00 96.12 136 GLN A O 1
ATOM 1064 N N . GLN A 1 137 ? 2.327 22.109 -6.006 1.00 94.69 137 GLN A N 1
ATOM 1065 C CA . GLN A 1 137 ? 1.580 23.353 -5.775 1.00 94.69 137 GLN A CA 1
ATOM 1066 C C . GLN A 1 137 ? 0.133 23.289 -6.280 1.00 94.69 137 GLN A C 1
ATOM 1068 O O . GLN A 1 137 ? -0.750 23.945 -5.736 1.00 94.69 137 GLN A O 1
ATOM 1073 N N . GLN A 1 138 ? -0.120 22.500 -7.325 1.00 93.94 138 GLN A N 1
ATOM 1074 C CA . GLN A 1 138 ? -1.439 22.347 -7.934 1.00 93.94 138 GLN A CA 1
ATOM 1075 C C . GLN A 1 138 ? -1.630 20.920 -8.459 1.00 93.94 138 GLN A C 1
ATOM 1077 O O . GLN A 1 138 ? -0.645 20.294 -8.866 1.00 93.94 138 GLN A O 1
ATOM 1082 N N . PRO A 1 139 ? -2.869 20.396 -8.471 1.00 90.69 139 PRO A N 1
ATOM 1083 C CA . PRO A 1 139 ? -3.134 19.072 -9.009 1.00 90.69 139 PRO A CA 1
ATOM 1084 C C . PRO A 1 139 ? -2.873 19.044 -10.519 1.00 90.69 139 PRO A C 1
ATOM 1086 O O . PRO A 1 139 ? -3.182 20.020 -11.212 1.00 90.69 139 PRO A O 1
ATOM 1089 N N . PRO A 1 140 ? -2.357 17.926 -11.061 1.00 87.94 140 PRO A N 1
ATOM 1090 C CA . PRO A 1 140 ? -2.190 17.786 -12.498 1.00 87.94 140 PRO A CA 1
ATOM 1091 C C . PRO A 1 140 ? -3.548 17.860 -13.217 1.00 87.94 140 PRO A C 1
ATOM 1093 O O . PRO A 1 140 ? -4.593 17.528 -12.631 1.00 87.94 140 PRO A O 1
ATOM 1096 N N . PRO A 1 141 ? -3.561 18.256 -14.504 1.00 92.12 141 PRO A N 1
ATOM 1097 C CA . PRO A 1 141 ? -4.770 18.236 -15.312 1.00 92.12 141 PRO A CA 1
ATOM 1098 C C . PRO A 1 141 ? -5.430 16.855 -15.303 1.00 92.12 141 PRO A C 1
ATOM 1100 O O . PRO A 1 141 ? -4.762 15.820 -15.292 1.00 92.12 141 PRO A O 1
ATOM 1103 N N . ARG A 1 142 ? -6.767 16.819 -15.371 1.00 90.56 142 ARG A N 1
ATOM 1104 C CA . ARG A 1 142 ? -7.511 15.546 -15.381 1.00 90.56 142 ARG A CA 1
ATOM 1105 C C . ARG A 1 142 ? -7.096 14.642 -16.549 1.00 90.56 142 ARG A C 1
ATOM 1107 O O . ARG A 1 142 ? -7.064 13.431 -16.368 1.00 90.56 142 ARG A O 1
ATOM 1114 N N . ALA A 1 143 ? -6.753 15.224 -17.698 1.00 94.25 143 ALA A N 1
ATOM 1115 C CA . ALA A 1 143 ? -6.292 14.484 -18.870 1.00 94.25 143 ALA A CA 1
ATOM 1116 C C . ALA A 1 143 ? -5.052 13.627 -18.570 1.00 94.25 143 ALA A C 1
ATOM 1118 O O . ALA A 1 143 ? -5.051 12.453 -18.918 1.00 94.25 143 ALA A O 1
ATOM 1119 N N . SER A 1 144 ? -4.070 14.156 -17.830 1.00 92.19 144 SER A N 1
ATOM 1120 C CA . SER A 1 144 ? -2.853 13.419 -17.464 1.00 92.19 144 SER A CA 1
ATOM 1121 C C . SER A 1 144 ? -3.152 12.188 -16.607 1.00 92.19 144 SER A C 1
ATOM 1123 O O . SER A 1 144 ? -2.506 11.158 -16.752 1.00 92.19 144 SER A O 1
ATOM 1125 N N . PHE A 1 145 ? -4.163 12.260 -15.735 1.00 89.62 145 PHE A N 1
ATOM 1126 C CA . PHE A 1 145 ? -4.613 11.081 -14.994 1.00 89.62 145 PHE A CA 1
ATOM 1127 C C . PHE A 1 145 ? -5.270 10.043 -15.914 1.00 89.62 145 PHE A C 1
ATOM 1129 O O . PHE A 1 145 ? -5.005 8.851 -15.774 1.00 89.62 145 PHE A O 1
ATOM 1136 N N . CYS A 1 146 ? -6.140 10.477 -16.833 1.00 92.81 146 CYS A N 1
ATOM 1137 C CA . CYS A 1 146 ? -6.797 9.568 -17.774 1.00 92.81 146 CYS A CA 1
ATOM 1138 C C . CYS A 1 146 ? -5.771 8.871 -18.672 1.00 92.81 146 CYS A C 1
ATOM 1140 O O . CYS A 1 146 ? -5.856 7.663 -18.867 1.00 92.81 146 CYS A O 1
ATOM 1142 N N . GLU A 1 147 ? -4.782 9.617 -19.158 1.00 94.25 147 GLU A N 1
ATOM 1143 C CA . GLU A 1 147 ? -3.657 9.094 -19.927 1.00 94.25 147 GLU A CA 1
ATOM 1144 C C . GLU A 1 147 ? -2.858 8.076 -19.112 1.00 94.25 147 GLU A C 1
ATOM 1146 O O . GLU A 1 147 ? -2.746 6.929 -19.529 1.00 94.25 147 GLU A O 1
ATOM 1151 N N . ALA A 1 148 ? -2.395 8.442 -17.911 1.00 92.69 148 ALA A N 1
ATOM 1152 C CA . ALA A 1 148 ? -1.626 7.543 -17.053 1.00 92.69 148 ALA A CA 1
ATOM 1153 C C . ALA A 1 148 ? -2.393 6.258 -16.696 1.00 92.69 148 ALA A C 1
ATOM 1155 O O . ALA A 1 148 ? -1.807 5.181 -16.687 1.00 92.69 148 ALA A O 1
ATOM 1156 N N . THR A 1 149 ? -3.703 6.355 -16.442 1.00 93.19 149 THR A N 1
ATOM 1157 C CA . THR A 1 149 ? -4.557 5.180 -16.184 1.00 93.19 149 THR A CA 1
ATOM 1158 C C . THR A 1 149 ? -4.654 4.298 -17.428 1.00 93.19 149 THR A C 1
ATOM 1160 O O . THR A 1 149 ? -4.447 3.095 -17.348 1.00 93.19 149 THR A O 1
ATOM 1163 N N . THR A 1 150 ? -4.889 4.904 -18.595 1.00 94.75 150 THR A N 1
ATOM 1164 C CA . THR A 1 150 ? -5.001 4.178 -19.869 1.00 94.75 150 THR A CA 1
ATOM 1165 C C . THR A 1 150 ? -3.687 3.486 -20.231 1.00 94.75 150 THR A C 1
ATOM 1167 O O . THR A 1 150 ? -3.697 2.335 -20.648 1.00 94.75 150 THR A O 1
ATOM 1170 N N . VAL A 1 151 ? -2.547 4.148 -20.023 1.00 94.56 151 VAL A N 1
ATOM 1171 C CA . VAL A 1 151 ? -1.216 3.558 -20.221 1.00 94.56 151 VAL A CA 1
ATOM 1172 C C . VAL A 1 151 ? -0.925 2.469 -19.185 1.00 94.56 151 VAL A C 1
ATOM 1174 O O . VAL A 1 151 ? -0.318 1.462 -19.527 1.00 94.56 151 VAL A O 1
ATOM 1177 N N . GLY A 1 152 ? -1.367 2.624 -17.935 1.00 94.94 152 GLY A N 1
ATOM 1178 C CA . GLY A 1 152 ? -1.222 1.588 -16.910 1.00 94.94 152 GLY A CA 1
ATOM 1179 C C . GLY A 1 152 ? -2.000 0.310 -17.235 1.00 94.94 152 GLY A C 1
ATOM 1180 O O . GLY A 1 152 ? -1.475 -0.785 -17.048 1.00 94.94 152 GLY A O 1
ATOM 1181 N N . ASP A 1 153 ? -3.217 0.452 -17.764 1.00 94.81 153 ASP A N 1
ATOM 1182 C CA . ASP A 1 153 ? -4.110 -0.675 -18.053 1.00 94.81 153 ASP A CA 1
ATOM 1183 C C . ASP A 1 153 ? -3.866 -1.296 -19.444 1.00 94.81 153 ASP A C 1
ATOM 1185 O O . ASP A 1 153 ? -4.011 -2.505 -19.618 1.00 94.81 153 ASP A O 1
ATOM 1189 N N . LEU A 1 154 ? -3.504 -0.480 -20.444 1.00 96.19 154 LEU A N 1
ATOM 1190 C CA . LEU A 1 154 ? -3.404 -0.858 -21.866 1.00 96.19 154 LEU A CA 1
ATOM 1191 C C . LEU A 1 154 ? -2.025 -0.555 -22.483 1.00 96.19 154 LEU A C 1
ATOM 1193 O O . LEU A 1 154 ? -1.898 -0.465 -23.706 1.00 96.19 154 LEU A O 1
ATOM 1197 N N . GLY A 1 155 ? -0.990 -0.386 -21.658 1.00 95.12 155 GLY A N 1
ATOM 1198 C CA . GLY A 1 155 ? 0.330 0.099 -22.075 1.00 95.12 155 GLY A CA 1
ATOM 1199 C C . GLY A 1 155 ? 0.965 -0.690 -23.215 1.00 95.12 155 GLY A C 1
ATOM 1200 O O . GLY A 1 155 ? 1.421 -0.082 -24.178 1.00 95.12 155 GLY A O 1
ATOM 1201 N N . ASP A 1 156 ? 0.929 -2.023 -23.162 1.00 94.00 156 ASP A N 1
ATOM 1202 C CA . ASP A 1 156 ? 1.514 -2.871 -24.209 1.00 94.00 156 ASP A CA 1
ATOM 1203 C C . ASP A 1 156 ? 0.804 -2.702 -25.563 1.00 94.00 156 ASP A C 1
ATOM 1205 O O . ASP A 1 156 ? 1.459 -2.657 -26.603 1.00 94.00 156 ASP A O 1
ATOM 1209 N N . LEU A 1 157 ? -0.526 -2.557 -25.563 1.00 94.44 157 LEU A N 1
ATOM 1210 C CA . LEU A 1 157 ? -1.310 -2.347 -26.786 1.00 94.44 157 LEU A CA 1
ATOM 1211 C C . LEU A 1 157 ? -1.027 -0.970 -27.397 1.00 94.44 157 LEU A C 1
ATOM 1213 O O . LEU A 1 157 ? -0.840 -0.846 -28.606 1.00 94.44 157 LEU A O 1
ATOM 1217 N N . ILE A 1 158 ? -0.949 0.062 -26.554 1.00 93.75 158 ILE A N 1
ATOM 1218 C CA . ILE A 1 158 ? -0.590 1.420 -26.981 1.00 93.75 158 ILE A CA 1
ATOM 1219 C C . ILE A 1 158 ? 0.849 1.439 -27.515 1.00 93.75 158 ILE A C 1
ATOM 1221 O O . ILE A 1 158 ? 1.113 2.044 -28.553 1.00 93.75 158 ILE A O 1
ATOM 1225 N N . ALA A 1 159 ? 1.775 0.751 -26.841 1.00 92.50 159 ALA A N 1
ATOM 1226 C CA . ALA A 1 159 ? 3.179 0.684 -27.227 1.00 92.50 159 ALA A CA 1
ATOM 1227 C C . ALA A 1 159 ? 3.381 -0.018 -28.576 1.00 92.50 159 ALA A C 1
ATOM 1229 O O . ALA A 1 159 ? 4.187 0.452 -29.376 1.00 92.50 159 ALA A O 1
ATOM 1230 N N . GLN A 1 160 ? 2.640 -1.094 -28.861 1.00 91.44 160 GLN A N 1
ATOM 1231 C CA . GLN A 1 160 ? 2.669 -1.755 -30.173 1.00 91.44 160 GLN A CA 1
ATOM 1232 C C . GLN A 1 160 ? 2.332 -0.769 -31.294 1.00 91.44 160 GLN A C 1
ATOM 1234 O O . GLN A 1 160 ? 3.130 -0.585 -32.213 1.00 91.44 160 GLN A O 1
ATOM 1239 N N . GLN A 1 161 ? 1.207 -0.064 -31.163 1.00 92.19 161 GLN A N 1
ATOM 1240 C CA . GLN A 1 161 ? 0.793 0.932 -32.149 1.00 92.19 161 GLN A CA 1
ATOM 1241 C C . GLN A 1 161 ? 1.800 2.083 -32.264 1.00 92.19 161 GLN A C 1
ATOM 1243 O O . GLN A 1 161 ? 2.087 2.565 -33.361 1.00 92.19 161 GLN A O 1
ATOM 1248 N N . TYR A 1 162 ? 2.349 2.530 -31.132 1.00 90.88 162 TYR A N 1
ATOM 1249 C CA . TYR A 1 162 ? 3.353 3.587 -31.101 1.00 90.88 162 TYR A CA 1
ATOM 1250 C C . TYR A 1 162 ? 4.620 3.192 -31.868 1.00 90.88 162 TYR A C 1
ATOM 1252 O O . TYR A 1 162 ? 5.119 3.992 -32.658 1.00 90.88 162 TYR A O 1
ATOM 1260 N N . VAL A 1 163 ? 5.112 1.964 -31.674 1.00 90.19 163 VAL A N 1
ATOM 1261 C CA . VAL A 1 163 ? 6.291 1.426 -32.368 1.00 90.19 163 VAL A CA 1
ATOM 1262 C C . VAL A 1 163 ? 6.054 1.339 -33.874 1.00 90.19 163 VAL A C 1
ATOM 1264 O O . VAL A 1 163 ? 6.923 1.756 -34.633 1.00 90.19 163 VAL A O 1
ATOM 1267 N N . GLU A 1 164 ? 4.885 0.866 -34.315 1.00 87.19 164 GLU A N 1
ATOM 1268 C CA . GLU A 1 164 ? 4.545 0.791 -35.746 1.00 87.19 164 GLU A CA 1
ATOM 1269 C C . GLU A 1 164 ? 4.584 2.157 -36.441 1.00 87.19 164 GLU A C 1
ATOM 1271 O O . GLU A 1 164 ? 5.029 2.262 -37.582 1.00 87.19 164 GLU A O 1
ATOM 1276 N N . ILE A 1 165 ? 4.120 3.203 -35.753 1.00 88.94 165 ILE A N 1
ATOM 1277 C CA . ILE A 1 165 ? 4.032 4.556 -36.315 1.00 88.94 165 ILE A CA 1
ATOM 1278 C C . ILE A 1 165 ? 5.363 5.306 -36.188 1.00 88.94 165 ILE A C 1
ATOM 1280 O O . ILE A 1 165 ? 5.721 6.084 -37.071 1.00 88.94 165 ILE A O 1
ATOM 1284 N N . SER A 1 166 ? 6.072 5.112 -35.076 1.00 87.75 166 SER A N 1
ATOM 1285 C CA . SER A 1 166 ? 7.096 6.060 -34.618 1.00 87.75 166 SER A CA 1
ATOM 1286 C C . SER A 1 166 ? 8.509 5.487 -34.563 1.00 87.75 166 SER A C 1
ATOM 1288 O O . SER A 1 166 ? 9.434 6.264 -34.339 1.00 87.75 166 SER A O 1
ATOM 1290 N N . LEU A 1 167 ? 8.706 4.172 -34.742 1.00 84.12 167 LEU A N 1
ATOM 1291 C CA . LEU A 1 167 ? 10.026 3.541 -34.629 1.00 84.12 167 LEU A CA 1
ATOM 1292 C C . LEU A 1 167 ? 10.506 2.957 -35.976 1.00 84.12 167 LEU A C 1
ATOM 1294 O O . LEU A 1 167 ? 10.167 1.823 -36.325 1.00 84.12 167 LEU A O 1
ATOM 1298 N N . PRO A 1 168 ? 11.339 3.691 -36.735 1.00 81.31 168 PRO A N 1
ATOM 1299 C CA . PRO A 1 168 ? 11.999 3.176 -37.929 1.00 81.31 168 PRO A CA 1
ATOM 1300 C C . PRO A 1 168 ? 12.828 1.913 -37.653 1.00 81.31 168 PRO A C 1
ATOM 1302 O O . PRO A 1 168 ? 13.530 1.804 -36.648 1.00 81.31 168 PRO A O 1
ATOM 1305 N N . ALA A 1 169 ? 12.849 0.976 -38.606 1.00 79.50 169 ALA A N 1
ATOM 1306 C CA . ALA A 1 169 ? 13.639 -0.257 -38.491 1.00 79.50 169 ALA A CA 1
ATOM 1307 C C . ALA A 1 169 ? 15.156 -0.010 -38.323 1.00 79.50 169 ALA A C 1
ATOM 1309 O O . ALA A 1 169 ? 15.857 -0.844 -37.748 1.00 79.50 169 ALA A O 1
ATOM 1310 N N . ALA A 1 170 ? 15.661 1.134 -38.802 1.00 82.88 170 ALA A N 1
ATOM 1311 C CA . ALA A 1 170 ? 17.059 1.534 -38.648 1.00 82.88 170 ALA A CA 1
ATOM 1312 C C . ALA A 1 170 ? 17.444 1.775 -37.176 1.00 82.88 170 ALA A C 1
ATOM 1314 O O . ALA A 1 170 ? 18.524 1.360 -36.757 1.00 82.88 170 ALA A O 1
ATOM 1315 N N . ASP A 1 171 ? 16.544 2.351 -36.376 1.00 85.12 171 ASP A N 1
ATOM 1316 C CA . ASP A 1 171 ? 16.813 2.685 -34.973 1.00 85.12 171 ASP A CA 1
ATOM 1317 C C . ASP A 1 171 ? 16.932 1.424 -34.117 1.00 85.12 171 ASP A C 1
ATOM 1319 O O . ASP A 1 171 ? 17.805 1.324 -33.253 1.00 85.12 171 ASP A O 1
ATOM 1323 N N . LYS A 1 172 ? 16.122 0.402 -34.421 1.00 84.88 172 LYS A N 1
ATOM 1324 C CA . LYS A 1 172 ? 16.232 -0.913 -33.779 1.00 84.88 172 LYS A CA 1
ATOM 1325 C C . LYS A 1 172 ? 17.625 -1.517 -33.963 1.00 84.88 172 LYS A C 1
ATOM 1327 O O . LYS A 1 172 ? 18.202 -2.013 -33.000 1.00 84.88 172 LYS A O 1
ATOM 1332 N N . LYS A 1 173 ? 18.176 -1.444 -35.179 1.00 88.44 173 LYS A N 1
ATOM 1333 C CA . LYS A 1 173 ? 19.502 -1.993 -35.485 1.00 88.44 173 LYS A CA 1
ATOM 1334 C C . LYS A 1 173 ? 20.599 -1.307 -34.665 1.00 88.44 173 LYS A C 1
ATOM 1336 O O . LYS A 1 173 ? 21.445 -1.992 -34.101 1.00 88.44 173 LYS A O 1
ATOM 1341 N N . ILE A 1 174 ? 20.546 0.021 -34.559 1.00 89.25 174 ILE A N 1
ATOM 1342 C CA . ILE A 1 174 ? 21.506 0.807 -33.769 1.00 89.25 174 ILE A CA 1
ATOM 1343 C C . ILE A 1 174 ? 21.446 0.404 -32.289 1.00 89.25 174 ILE A C 1
ATOM 1345 O O . ILE A 1 174 ? 22.480 0.200 -31.654 1.00 89.25 174 ILE A O 1
ATOM 1349 N N . VAL A 1 175 ? 20.240 0.249 -31.733 1.00 88.81 175 VAL A N 1
ATOM 1350 C CA . VAL A 1 175 ? 20.063 -0.172 -30.334 1.00 88.81 175 VAL A CA 1
ATOM 1351 C C . VAL A 1 175 ? 20.558 -1.605 -30.112 1.00 88.81 175 VAL A C 1
ATOM 1353 O O . VAL A 1 175 ? 21.213 -1.867 -29.103 1.00 88.81 175 VAL A O 1
ATOM 1356 N N . ASP A 1 176 ? 20.299 -2.523 -31.045 1.00 89.62 176 ASP A N 1
ATOM 1357 C CA . ASP A 1 176 ? 20.775 -3.909 -30.964 1.00 89.62 176 ASP A CA 1
ATOM 1358 C C . ASP A 1 176 ? 22.314 -3.988 -30.999 1.00 89.62 176 ASP A C 1
ATOM 1360 O O . ASP A 1 176 ? 22.906 -4.713 -30.193 1.00 89.62 176 ASP A O 1
ATOM 1364 N N . GLU A 1 177 ? 22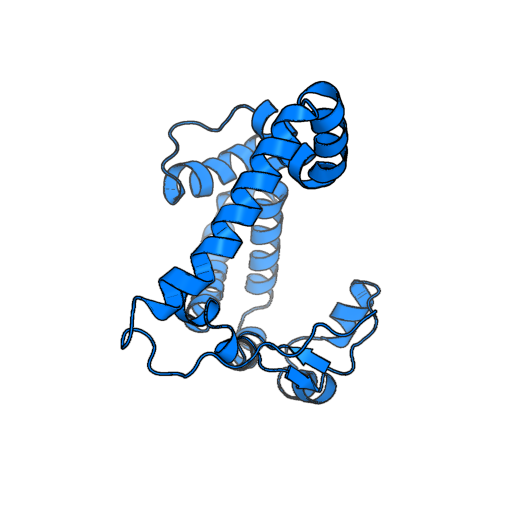.963 -3.207 -31.870 1.00 90.94 177 GLU A N 1
ATOM 1365 C CA . GLU A 1 177 ? 24.427 -3.076 -31.934 1.00 90.94 177 GLU A CA 1
ATOM 1366 C C . GLU A 1 177 ? 24.986 -2.500 -30.623 1.00 90.94 177 GLU A C 1
ATOM 1368 O O . GLU A 1 177 ? 25.869 -3.103 -30.014 1.00 90.94 177 GLU A O 1
ATOM 1373 N N . MET A 1 178 ? 24.394 -1.420 -30.097 1.00 91.44 178 MET A N 1
ATOM 1374 C CA . MET A 1 178 ? 24.788 -0.848 -28.804 1.00 91.44 178 MET A CA 1
ATOM 1375 C C . MET A 1 178 ? 24.658 -1.866 -27.658 1.00 91.44 178 MET A C 1
ATOM 1377 O O . MET A 1 178 ? 25.542 -1.973 -26.808 1.00 91.44 178 MET A O 1
ATOM 1381 N N . ILE A 1 179 ? 23.571 -2.644 -27.614 1.00 89.94 179 ILE A N 1
ATOM 1382 C CA . ILE A 1 179 ? 23.381 -3.692 -26.602 1.00 89.94 179 ILE A CA 1
ATOM 1383 C C . ILE A 1 179 ? 24.441 -4.791 -26.749 1.00 89.94 179 ILE A C 1
ATOM 1385 O O . ILE A 1 179 ? 24.944 -5.293 -25.736 1.00 89.94 179 ILE A O 1
ATOM 1389 N N . ALA A 1 180 ? 24.767 -5.190 -27.980 1.00 89.69 180 ALA A N 1
ATOM 1390 C CA . ALA A 1 180 ? 25.805 -6.178 -28.249 1.00 89.69 180 ALA A CA 1
ATOM 1391 C C . ALA A 1 180 ? 27.177 -5.682 -27.774 1.00 89.69 180 ALA A C 1
ATOM 1393 O O . ALA A 1 180 ? 27.860 -6.420 -27.062 1.00 89.69 180 ALA A O 1
ATOM 1394 N N . ASP A 1 181 ? 27.520 -4.426 -28.053 1.00 88.56 181 ASP A N 1
ATOM 1395 C CA . ASP A 1 181 ? 28.773 -3.801 -27.626 1.00 88.56 181 ASP A CA 1
ATOM 1396 C C . ASP A 1 181 ? 28.863 -3.681 -26.102 1.00 88.56 181 ASP A C 1
ATOM 1398 O O . ASP A 1 181 ? 29.873 -4.056 -25.502 1.00 88.56 181 ASP A O 1
ATOM 1402 N N . LEU A 1 182 ? 27.787 -3.243 -25.436 1.00 88.25 182 LEU A N 1
ATOM 1403 C CA . LEU A 1 182 ? 27.728 -3.178 -23.972 1.00 88.25 182 LEU A CA 1
ATOM 1404 C C . LEU A 1 182 ? 27.916 -4.563 -23.337 1.00 88.25 182 LEU A C 1
ATOM 1406 O O . LEU A 1 182 ? 28.651 -4.715 -22.357 1.00 88.25 182 LEU A O 1
ATOM 1410 N N . ARG A 1 183 ? 27.289 -5.601 -23.903 1.00 83.94 183 ARG A N 1
ATOM 1411 C CA . ARG A 1 183 ? 27.466 -6.986 -23.441 1.00 83.94 183 ARG A CA 1
ATOM 1412 C C . ARG A 1 183 ? 28.881 -7.489 -23.715 1.00 83.94 183 ARG A C 1
ATOM 1414 O O . ARG A 1 183 ? 29.483 -8.074 -22.815 1.00 83.94 183 ARG A O 1
ATOM 1421 N N . GLY A 1 184 ? 29.416 -7.233 -24.906 1.00 82.25 184 GLY A N 1
ATOM 1422 C CA . GLY A 1 184 ? 30.769 -7.609 -25.313 1.00 82.25 184 GLY A CA 1
ATOM 1423 C C . GLY A 1 184 ? 31.834 -6.991 -24.412 1.00 82.25 184 GLY A C 1
ATOM 1424 O O . GLY A 1 184 ? 32.734 -7.696 -23.961 1.00 82.25 184 GLY A O 1
ATOM 1425 N N . ASN A 1 185 ? 31.670 -5.716 -24.052 1.00 77.69 185 ASN A N 1
ATOM 1426 C CA . ASN A 1 185 ? 32.601 -4.974 -23.201 1.00 77.69 185 ASN A CA 1
ATOM 1427 C C . ASN A 1 185 ? 32.448 -5.267 -21.701 1.00 77.69 185 ASN A C 1
ATOM 1429 O O . ASN A 1 185 ? 33.396 -5.069 -20.940 1.00 77.69 185 ASN A O 1
ATOM 1433 N N . SER A 1 186 ? 31.311 -5.809 -21.256 1.00 74.31 186 SER A N 1
ATOM 1434 C CA . SER A 1 186 ? 31.105 -6.150 -19.840 1.00 74.31 186 SER A CA 1
ATOM 1435 C C . SER A 1 186 ? 32.088 -7.210 -19.311 1.00 74.31 186 SER A C 1
ATOM 1437 O O . SER A 1 186 ? 32.577 -7.100 -18.184 1.00 74.31 186 SER A O 1
ATOM 1439 N N . ALA A 1 187 ? 32.438 -8.214 -20.123 1.00 68.75 187 ALA A N 1
ATOM 1440 C CA . ALA A 1 187 ? 33.358 -9.280 -19.723 1.00 68.75 187 ALA A CA 1
ATOM 1441 C C . ALA A 1 187 ? 34.834 -8.820 -19.621 1.00 68.75 187 ALA A C 1
ATOM 1443 O O . ALA A 1 187 ? 35.482 -9.159 -18.628 1.00 68.75 187 ALA A O 1
ATOM 1444 N N . PRO A 1 188 ? 35.384 -8.038 -20.573 1.00 69.19 188 PRO A N 1
ATOM 1445 C CA . PRO A 1 188 ? 36.684 -7.384 -20.433 1.00 69.19 188 PRO A CA 1
ATOM 1446 C C . PRO A 1 188 ? 36.777 -6.461 -19.213 1.00 69.19 188 PRO A C 1
ATOM 1448 O O . PRO A 1 188 ? 37.740 -6.573 -18.460 1.00 69.19 188 PRO A O 1
ATOM 1451 N N . ILE A 1 189 ? 35.768 -5.612 -18.967 1.00 67.25 189 ILE A N 1
ATOM 1452 C CA . ILE A 1 189 ? 35.746 -4.690 -17.814 1.00 67.25 189 ILE A CA 1
ATOM 1453 C C . ILE A 1 189 ? 35.803 -5.469 -16.496 1.00 67.25 189 ILE A C 1
ATOM 1455 O O . ILE A 1 189 ? 36.596 -5.145 -15.615 1.00 67.25 189 ILE A O 1
ATOM 1459 N N . SER A 1 190 ? 35.027 -6.551 -16.381 1.00 63.94 190 SER A N 1
ATOM 1460 C CA . SER A 1 190 ? 35.058 -7.416 -15.198 1.00 63.94 190 SER A CA 1
ATOM 1461 C C . SER A 1 190 ? 36.421 -8.083 -14.973 1.00 63.94 190 SER A C 1
ATOM 1463 O O . SER A 1 190 ? 36.773 -8.343 -13.826 1.00 63.94 190 SER A O 1
ATOM 1465 N N . LYS A 1 191 ? 37.187 -8.376 -16.033 1.00 67.12 191 LYS A N 1
ATOM 1466 C CA . LYS A 1 191 ? 38.545 -8.945 -15.935 1.00 67.12 191 LYS A CA 1
ATOM 1467 C C . LYS A 1 191 ? 39.609 -7.888 -15.620 1.00 67.12 191 LYS A C 1
ATOM 1469 O O . LYS A 1 191 ? 40.599 -8.210 -14.972 1.00 67.12 191 LYS A O 1
ATOM 1474 N N . ALA A 1 192 ? 39.410 -6.650 -16.075 1.00 71.38 192 ALA A N 1
ATOM 1475 C CA . ALA A 1 192 ? 40.333 -5.528 -15.901 1.00 71.38 192 ALA A CA 1
ATOM 1476 C C . ALA A 1 192 ? 40.269 -4.869 -14.509 1.00 71.38 192 ALA A C 1
ATOM 1478 O O . ALA A 1 192 ? 41.112 -4.031 -14.199 1.00 71.38 192 ALA A O 1
ATOM 1479 N N . LEU A 1 193 ? 39.316 -5.266 -13.657 1.00 68.94 193 LEU A N 1
ATOM 1480 C CA . LEU A 1 193 ? 39.191 -4.829 -12.261 1.00 68.94 193 LEU A CA 1
ATOM 1481 C C . LEU A 1 193 ? 39.530 -5.965 -11.267 1.00 68.94 193 LEU A C 1
ATOM 1483 O O . LEU A 1 193 ? 38.673 -6.360 -10.467 1.00 68.94 193 LEU A O 1
ATOM 1487 N N . PRO A 1 194 ? 40.755 -6.532 -11.294 1.00 58.81 194 PRO A N 1
ATOM 1488 C CA . PRO A 1 194 ? 41.129 -7.596 -10.370 1.00 58.81 194 PRO A CA 1
ATOM 1489 C C . PRO A 1 194 ? 41.113 -7.073 -8.923 1.00 58.81 194 PRO A C 1
ATOM 1491 O O . PRO A 1 194 ? 41.753 -6.075 -8.602 1.00 58.81 194 PRO A O 1
ATOM 1494 N N . GLY A 1 195 ? 40.359 -7.745 -8.047 1.00 60.25 195 GLY A N 1
ATOM 1495 C CA . GLY A 1 195 ? 40.299 -7.453 -6.606 1.00 60.25 195 GLY A CA 1
ATOM 1496 C C . GLY A 1 195 ? 39.073 -6.672 -6.114 1.00 60.25 195 GLY A C 1
ATOM 1497 O O . GLY A 1 195 ? 38.849 -6.627 -4.909 1.00 60.25 195 GLY A O 1
ATOM 1498 N N . TRP A 1 196 ? 38.236 -6.116 -6.999 1.00 61.31 196 TRP A N 1
ATOM 1499 C CA . TRP A 1 196 ? 36.968 -5.470 -6.595 1.00 61.31 196 TRP A CA 1
ATOM 1500 C C . TRP A 1 196 ? 35.832 -6.473 -6.347 1.00 61.31 196 TRP A C 1
ATOM 1502 O O . TRP A 1 196 ? 34.820 -6.144 -5.732 1.00 61.31 196 TRP A O 1
ATOM 1512 N N . THR A 1 197 ? 36.011 -7.717 -6.793 1.00 57.97 197 THR A N 1
ATOM 1513 C CA . THR A 1 197 ? 35.125 -8.844 -6.497 1.00 57.97 197 THR A CA 1
ATOM 1514 C C . THR A 1 197 ? 35.910 -9.911 -5.738 1.00 57.97 197 THR A C 1
ATOM 1516 O O . THR A 1 197 ? 36.870 -10.469 -6.266 1.00 57.97 197 THR A O 1
ATOM 1519 N N . THR A 1 198 ? 35.503 -10.223 -4.508 1.00 54.38 198 THR A N 1
ATOM 1520 C CA . THR A 1 198 ? 36.106 -11.278 -3.667 1.00 54.38 198 THR A CA 1
ATOM 1521 C C . THR A 1 198 ? 35.573 -12.680 -3.968 1.00 54.38 198 THR A C 1
ATOM 1523 O O . THR A 1 198 ? 36.076 -13.657 -3.419 1.00 54.38 198 THR A O 1
ATOM 1526 N N . GLN A 1 199 ? 34.575 -12.803 -4.848 1.00 52.91 199 GLN A N 1
ATOM 1527 C CA . GLN A 1 199 ? 34.054 -14.088 -5.308 1.00 52.91 199 GLN A CA 1
ATOM 1528 C C . GLN A 1 199 ? 34.505 -14.348 -6.750 1.00 52.91 199 GLN A C 1
ATOM 1530 O O . GLN A 1 199 ? 34.346 -13.459 -7.592 1.00 52.91 199 GLN A O 1
ATOM 1535 N N . PRO A 1 200 ? 35.043 -15.543 -7.069 1.00 54.78 200 PRO A N 1
ATOM 1536 C CA . PRO A 1 200 ? 35.233 -15.929 -8.459 1.00 54.78 200 PRO A CA 1
ATOM 1537 C C . PRO A 1 200 ? 33.878 -15.871 -9.168 1.00 54.78 200 PRO A C 1
ATOM 1539 O O . PRO A 1 200 ? 32.861 -16.276 -8.600 1.00 54.78 200 PRO A O 1
ATOM 1542 N N . ALA A 1 201 ? 33.853 -15.353 -10.398 1.00 57.28 201 ALA A N 1
ATOM 1543 C CA . ALA A 1 201 ? 32.648 -15.354 -11.216 1.00 57.28 201 ALA A CA 1
ATOM 1544 C C . ALA A 1 201 ? 32.118 -16.793 -11.309 1.00 57.28 201 ALA A C 1
ATOM 1546 O O . ALA A 1 201 ? 32.748 -17.647 -11.933 1.00 57.28 201 ALA A O 1
ATOM 1547 N N . VAL A 1 202 ? 30.987 -17.076 -10.656 1.00 56.69 202 VAL A N 1
ATOM 1548 C CA . VAL A 1 202 ? 30.338 -18.385 -10.754 1.00 56.69 202 VAL A CA 1
ATOM 1549 C C . VAL A 1 202 ? 29.968 -18.578 -12.225 1.00 56.69 202 VAL A C 1
ATOM 1551 O O . VAL A 1 202 ? 29.266 -17.719 -12.777 1.00 56.69 202 VAL A O 1
ATOM 1554 N N . PRO A 1 203 ? 30.432 -19.653 -12.891 1.00 54.81 203 PRO A N 1
ATOM 1555 C CA . PRO A 1 203 ? 30.004 -19.949 -14.247 1.00 54.81 203 PRO A CA 1
ATOM 1556 C C . PRO A 1 203 ? 28.479 -19.993 -14.258 1.00 54.81 203 PRO A C 1
ATOM 1558 O O . PRO A 1 203 ? 27.873 -20.769 -13.517 1.00 54.81 203 PRO A O 1
ATOM 1561 N N . ARG A 1 204 ? 27.841 -19.126 -15.052 1.00 58.66 204 ARG A N 1
ATOM 1562 C CA . ARG A 1 204 ? 26.388 -19.191 -15.216 1.00 58.66 204 ARG A CA 1
ATOM 1563 C C . ARG A 1 204 ? 26.067 -20.574 -15.767 1.00 58.66 204 ARG A C 1
ATOM 1565 O O . ARG A 1 204 ? 26.609 -20.957 -16.804 1.00 58.66 204 ARG A O 1
ATOM 1572 N N . SER A 1 205 ? 25.204 -21.311 -15.078 1.00 50.53 205 SER A N 1
ATOM 1573 C CA . SER A 1 205 ? 24.640 -22.539 -15.621 1.00 50.53 205 SER A CA 1
ATOM 1574 C C . SER A 1 205 ? 24.017 -22.227 -16.989 1.00 50.53 205 SER A C 1
ATOM 1576 O O . SER A 1 205 ? 23.390 -21.169 -17.144 1.00 50.53 205 SER A O 1
ATOM 1578 N N . PRO A 1 206 ? 24.215 -23.087 -18.006 1.00 54.47 206 PRO A N 1
ATOM 1579 C CA . PRO A 1 206 ? 23.550 -22.904 -19.286 1.00 54.47 206 PRO A CA 1
ATOM 1580 C C . PRO A 1 206 ? 22.047 -22.792 -19.030 1.00 54.47 206 PRO A C 1
ATOM 1582 O O . PRO A 1 206 ? 21.489 -23.546 -18.226 1.00 54.47 206 PRO A O 1
ATOM 1585 N N . LYS A 1 207 ? 21.404 -21.801 -19.662 1.00 51.69 207 LYS A N 1
ATOM 1586 C CA . LYS A 1 207 ? 19.952 -21.634 -19.558 1.00 51.69 207 LYS A CA 1
ATOM 1587 C C . LYS A 1 207 ? 19.303 -22.977 -19.911 1.00 51.69 207 LYS A C 1
ATOM 1589 O O . LYS A 1 207 ? 19.668 -23.528 -20.950 1.00 51.69 207 LYS A O 1
ATOM 1594 N N . PRO A 1 208 ? 18.369 -23.495 -19.097 1.00 44.09 208 PRO A N 1
ATOM 1595 C CA . PRO A 1 208 ? 17.618 -24.675 -19.487 1.00 44.09 208 PRO A CA 1
ATOM 1596 C C . PRO A 1 208 ? 16.936 -24.374 -20.823 1.00 44.09 208 PRO A C 1
ATOM 1598 O O . PRO A 1 208 ? 16.205 -23.388 -20.949 1.00 44.09 208 PRO A O 1
ATOM 1601 N N . THR A 1 209 ? 17.251 -25.181 -21.833 1.00 50.75 209 THR A N 1
ATOM 1602 C CA . THR A 1 209 ? 16.527 -25.196 -23.101 1.00 50.75 209 THR A CA 1
ATOM 1603 C C . THR A 1 209 ? 15.088 -25.567 -22.787 1.00 50.75 209 THR A C 1
ATOM 1605 O O . THR A 1 209 ? 14.844 -26.598 -22.158 1.00 50.75 209 THR A O 1
ATOM 1608 N N . ARG A 1 210 ? 14.170 -24.671 -23.139 1.00 41.12 210 ARG A N 1
ATOM 1609 C CA . ARG A 1 210 ? 12.734 -24.890 -23.007 1.00 41.12 210 ARG A CA 1
ATOM 1610 C C . ARG A 1 210 ? 12.229 -25.726 -24.172 1.00 41.12 210 ARG A C 1
ATOM 1612 O O . ARG A 1 210 ? 12.779 -25.533 -25.279 1.00 41.12 210 ARG A O 1
#